Protein AF-A0A8T9CB24-F1 (afdb_monomer_lite)

Secondary structure (DSSP, 8-state):
--PPPP--PPPPP---PPPPPPPPPHHHHHHHHHHTTS-HHHHTT--S-HHHHHHHS----EEETTEEEEPTTTT-STTHHHHSTTS-HHHHHHHHHHHHHHHHHHH-SS---EEEEE----SB---SS---S---B-TT---TTEEEEES-------TTPPP-HHHHHT---EEEEETTEEEEE-TTTS---STTHHHHHHHHHHHHTTSSSSS-------

Sequence (222 aa):
MADPLSTHKLPSQKATRSPKPKPVNPILEGIAAWHSKLPSEILDTIEATLEELLSSAPKRWVVYPPMVLLPSGGFSGNWSPILSASFPTTHQNALWTSILSSISKKEGKGTLTHLAINSGIPLHKEDEGGSGSGADQNILRTPSGLITLYGDFGPSLDPGQVPCEMDFERAFWVSTKQNGIVQVWAPRYTMFSRGNVKEKARLLGFHAGRGEEVMEETGAVD

pLDDT: mean 81.05, std 18.76, range [36.75, 98.38]

Structure (mmCIF, N/CA/C/O backbone):
data_AF-A0A8T9CB24-F1
#
_entry.id   AF-A0A8T9CB24-F1
#
loop_
_atom_site.group_PDB
_atom_site.id
_atom_site.type_symbol
_atom_site.label_atom_id
_atom_site.label_alt_id
_atom_site.label_comp_id
_atom_site.label_asym_id
_atom_site.label_entity_id
_atom_site.label_seq_id
_atom_site.pdbx_PDB_ins_code
_atom_site.Cartn_x
_atom_site.Cartn_y
_atom_site.Cartn_z
_atom_site.occupancy
_atom_site.B_iso_or_equiv
_atom_site.auth_seq_id
_atom_site.auth_comp_id
_atom_site.auth_asym_id
_atom_site.auth_atom_id
_atom_site.pdbx_PDB_model_num
ATOM 1 N N . MET A 1 1 ? -74.447 -19.205 -40.343 1.00 45.28 1 MET A N 1
ATOM 2 C CA . MET A 1 1 ? -72.977 -19.234 -40.486 1.00 45.28 1 MET A CA 1
ATOM 3 C C . MET A 1 1 ? -72.447 -18.088 -39.648 1.00 45.28 1 MET A C 1
ATOM 5 O O . MET A 1 1 ? -72.688 -16.951 -40.019 1.00 45.28 1 MET A O 1
ATOM 9 N N . ALA A 1 2 ? -71.906 -18.380 -38.466 1.00 40.00 2 ALA A N 1
ATOM 10 C CA . ALA A 1 2 ? -71.495 -17.381 -37.481 1.00 40.00 2 ALA A CA 1
ATOM 11 C C . ALA A 1 2 ? -70.035 -17.632 -37.075 1.00 40.00 2 ALA A C 1
ATOM 13 O O . ALA A 1 2 ? -69.656 -18.783 -36.853 1.00 40.00 2 ALA A O 1
ATOM 14 N N . ASP A 1 3 ? -69.260 -16.548 -37.044 1.00 37.94 3 ASP A N 1
ATOM 15 C CA . ASP A 1 3 ? -67.828 -16.457 -36.744 1.00 37.94 3 ASP A CA 1
ATOM 16 C C . ASP A 1 3 ? -67.433 -17.014 -35.364 1.00 37.94 3 ASP A C 1
ATOM 18 O O . ASP A 1 3 ? -68.204 -16.894 -34.407 1.00 37.94 3 ASP A O 1
ATOM 22 N N . PRO A 1 4 ? -66.208 -17.551 -35.201 1.00 51.12 4 PRO A N 1
ATOM 23 C CA . PRO A 1 4 ? -65.673 -17.877 -33.889 1.00 51.12 4 PRO A CA 1
ATOM 24 C C . PRO A 1 4 ? -65.076 -16.638 -33.197 1.00 51.12 4 PRO A C 1
ATOM 26 O O . PRO A 1 4 ? -64.334 -15.847 -33.778 1.00 51.12 4 PRO A O 1
ATOM 29 N N . LEU A 1 5 ? -65.406 -16.505 -31.911 1.00 41.28 5 LEU A N 1
ATOM 30 C CA . LEU A 1 5 ? -64.983 -15.448 -30.994 1.00 41.28 5 LEU A CA 1
ATOM 31 C C . LEU A 1 5 ? -63.452 -15.336 -30.871 1.00 41.28 5 LEU A C 1
ATOM 33 O O . LEU A 1 5 ? -62.755 -16.288 -30.523 1.00 41.28 5 LEU A O 1
ATOM 37 N N . SER A 1 6 ? -62.968 -14.115 -31.092 1.00 43.00 6 SER A N 1
ATOM 38 C CA . SER A 1 6 ? -61.592 -13.657 -30.901 1.00 43.00 6 SER A CA 1
ATOM 39 C C . SER A 1 6 ? -61.201 -13.652 -29.416 1.00 43.00 6 SER A C 1
ATOM 41 O O . SER A 1 6 ? -61.766 -12.911 -28.609 1.00 43.00 6 SER A O 1
ATOM 43 N N . THR A 1 7 ? -60.210 -14.458 -29.031 1.00 46.00 7 THR A N 1
ATOM 44 C CA . THR A 1 7 ? -59.596 -14.402 -27.696 1.00 46.00 7 THR A CA 1
ATOM 45 C C . THR A 1 7 ? -58.547 -13.290 -27.642 1.00 46.00 7 THR A C 1
ATOM 47 O O . THR A 1 7 ? -57.405 -13.474 -28.068 1.00 46.00 7 THR A O 1
ATOM 50 N N . HIS A 1 8 ? -58.910 -12.135 -27.083 1.00 41.62 8 HIS A N 1
ATOM 51 C CA . HIS A 1 8 ? -57.956 -11.074 -26.760 1.00 41.62 8 HIS A CA 1
ATOM 52 C C . HIS A 1 8 ? -57.082 -11.470 -25.555 1.00 41.62 8 HIS A C 1
ATOM 54 O O . HIS A 1 8 ? -57.550 -11.532 -24.420 1.00 41.62 8 HIS A O 1
ATOM 60 N N . LYS A 1 9 ? -55.784 -11.703 -25.792 1.00 48.22 9 LYS A N 1
ATOM 61 C CA . LYS A 1 9 ? -54.759 -11.741 -24.736 1.00 48.22 9 LYS A CA 1
ATOM 62 C C . LYS A 1 9 ? -54.518 -10.323 -24.211 1.00 48.22 9 LYS A C 1
ATOM 64 O O . LYS A 1 9 ? -54.066 -9.457 -24.958 1.00 48.22 9 LYS A O 1
ATOM 69 N N . LEU A 1 10 ? -54.767 -10.106 -22.921 1.00 40.25 10 LEU A N 1
ATOM 70 C CA . LEU A 1 10 ? -54.322 -8.912 -22.200 1.00 40.25 10 LEU A CA 1
ATOM 71 C C . LEU A 1 10 ? -52.780 -8.856 -22.164 1.00 40.25 10 LEU A C 1
ATOM 73 O O . LEU A 1 10 ? -52.138 -9.884 -21.921 1.00 40.25 10 LEU A O 1
ATOM 77 N N . PRO A 1 11 ? -52.160 -7.686 -22.393 1.00 40.03 11 PRO A N 1
ATOM 78 C CA . PRO A 1 11 ? -50.711 -7.553 -22.350 1.00 40.03 11 PRO A CA 1
ATOM 79 C C . PRO A 1 11 ? -50.191 -7.656 -20.909 1.00 40.03 11 PRO A C 1
ATOM 81 O O . PRO A 1 11 ? -50.638 -6.951 -20.006 1.00 40.03 11 PRO A O 1
ATOM 84 N N . SER A 1 12 ? -49.210 -8.540 -20.713 1.00 46.25 12 SER A N 1
ATOM 85 C CA . SER A 1 12 ? -48.479 -8.726 -19.457 1.00 46.25 12 SER A CA 1
ATOM 86 C C . SER A 1 12 ? -47.791 -7.425 -19.037 1.00 46.25 12 SER A C 1
ATOM 88 O O . SER A 1 12 ? -46.901 -6.931 -19.735 1.00 46.25 12 SER A O 1
ATOM 90 N N . GLN A 1 13 ? -48.166 -6.890 -17.875 1.00 50.16 13 GLN A N 1
ATOM 91 C CA . GLN A 1 13 ? -47.503 -5.741 -17.263 1.00 50.16 13 GLN A CA 1
ATOM 92 C C . GLN A 1 13 ? -46.043 -6.100 -16.943 1.00 50.16 13 GLN A C 1
ATOM 94 O O . GLN A 1 13 ? -45.761 -7.028 -16.185 1.00 50.16 13 GLN A O 1
ATOM 99 N N . LYS A 1 14 ? -45.094 -5.380 -17.552 1.00 48.88 14 LYS A N 1
ATOM 100 C CA . LYS A 1 14 ? -43.667 -5.487 -17.223 1.00 48.88 14 LYS A CA 1
ATOM 101 C C . LYS A 1 14 ? -43.444 -4.890 -15.833 1.00 48.88 14 LYS A C 1
ATOM 103 O O . LYS A 1 14 ? -43.609 -3.688 -15.654 1.00 48.88 14 LYS A O 1
ATOM 108 N N . ALA A 1 15 ? -43.038 -5.722 -14.877 1.00 52.91 15 ALA A N 1
ATOM 109 C CA . ALA A 1 15 ? -42.599 -5.272 -13.562 1.00 52.91 15 ALA A CA 1
ATOM 110 C C . ALA A 1 15 ? -41.397 -4.320 -13.704 1.00 52.91 15 ALA A C 1
ATOM 112 O O . ALA A 1 15 ? -40.329 -4.701 -14.195 1.00 52.91 15 ALA A O 1
ATOM 113 N N . THR A 1 16 ? -41.570 -3.069 -13.287 1.00 51.62 16 THR A N 1
ATOM 114 C CA . THR A 1 16 ? -40.504 -2.072 -13.203 1.00 51.62 16 THR A CA 1
ATOM 115 C C . THR A 1 16 ? -39.582 -2.432 -12.038 1.00 51.62 16 THR A C 1
ATOM 117 O O . THR A 1 16 ? -39.939 -2.307 -10.870 1.00 51.62 16 THR A O 1
ATOM 120 N N . ARG A 1 17 ? -38.377 -2.932 -12.348 1.00 55.88 17 ARG A N 1
ATOM 121 C CA . ARG A 1 17 ? -37.343 -3.202 -11.336 1.00 55.88 17 ARG A CA 1
ATOM 122 C C . ARG A 1 17 ? -36.929 -1.882 -10.689 1.00 55.88 17 ARG A C 1
ATOM 124 O O . ARG A 1 17 ? -36.558 -0.944 -11.393 1.00 55.88 17 ARG A O 1
ATOM 131 N N . SER A 1 18 ? -36.973 -1.832 -9.361 1.00 55.03 18 SER A N 1
ATOM 132 C CA . SER A 1 18 ? -36.488 -0.695 -8.584 1.00 55.03 18 SER A CA 1
ATOM 133 C C . SER A 1 18 ? -35.003 -0.412 -8.882 1.00 55.03 18 SER A C 1
ATOM 135 O O . SER A 1 18 ? -34.244 -1.342 -9.190 1.00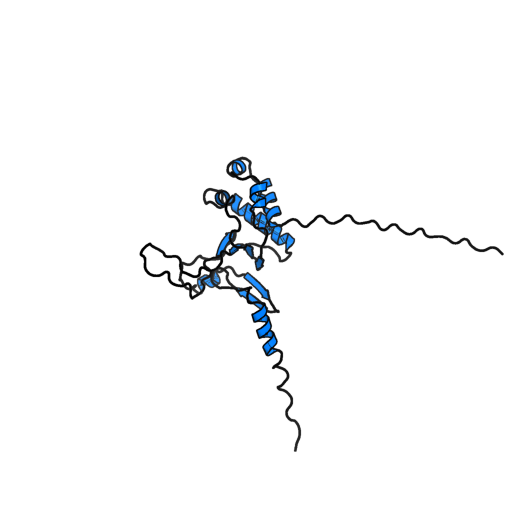 55.03 18 SER A O 1
ATOM 137 N N . PRO A 1 19 ? -34.566 0.862 -8.827 1.00 55.94 19 PRO A N 1
ATOM 138 C CA . PRO A 1 19 ? -33.186 1.226 -9.122 1.00 55.94 19 PRO A CA 1
ATOM 139 C C . PRO A 1 19 ? -32.238 0.535 -8.142 1.00 55.94 19 PRO A C 1
ATOM 141 O O . PRO A 1 19 ? -32.468 0.547 -6.933 1.00 55.94 19 PRO A O 1
ATOM 144 N N . LYS A 1 20 ? -31.153 -0.053 -8.655 1.00 59.94 20 LYS A N 1
ATOM 145 C CA . LYS A 1 20 ? -30.107 -0.614 -7.794 1.00 59.94 20 LYS A CA 1
ATOM 146 C C . LYS A 1 20 ? -29.527 0.504 -6.911 1.00 59.94 20 LYS A C 1
ATOM 148 O O . LYS A 1 20 ? -29.271 1.593 -7.435 1.00 59.94 20 LYS A O 1
ATOM 153 N N . PRO A 1 21 ? -29.299 0.257 -5.609 1.00 66.12 21 PRO A N 1
ATOM 154 C CA . PRO A 1 21 ? -28.675 1.238 -4.730 1.00 66.12 21 PRO A CA 1
ATOM 155 C C . PRO A 1 21 ? -27.298 1.636 -5.271 1.00 66.12 21 PRO A C 1
ATOM 157 O O . PRO A 1 21 ? -26.597 0.831 -5.893 1.00 66.12 21 PRO A O 1
ATOM 160 N N . LYS A 1 22 ? -26.927 2.904 -5.064 1.00 69.00 22 LYS A N 1
ATOM 161 C CA . LYS A 1 22 ? -25.644 3.435 -5.535 1.00 69.00 22 LYS A CA 1
ATOM 162 C C . LYS A 1 22 ? -24.499 2.630 -4.901 1.00 69.00 22 LYS A C 1
ATOM 164 O O . LYS A 1 22 ? -24.549 2.377 -3.698 1.00 69.00 22 LYS A O 1
ATOM 169 N N . PRO A 1 23 ? -23.471 2.243 -5.675 1.00 75.81 23 PRO A N 1
ATOM 170 C CA . PRO A 1 23 ? -22.352 1.485 -5.137 1.00 75.81 23 PRO A CA 1
ATOM 171 C C . PRO A 1 23 ? -21.603 2.323 -4.095 1.00 75.81 23 PRO A C 1
ATOM 173 O O . PRO A 1 23 ? -21.112 3.412 -4.399 1.00 75.81 23 PRO A O 1
ATOM 176 N N . VAL A 1 24 ? -21.524 1.803 -2.870 1.00 89.06 24 VAL A N 1
ATOM 177 C CA . VAL A 1 24 ? -20.795 2.421 -1.758 1.00 89.06 24 VAL A CA 1
ATOM 178 C C . VAL A 1 24 ? -19.287 2.345 -2.032 1.00 89.06 24 VAL A C 1
ATOM 180 O O . VAL A 1 24 ? -18.792 1.496 -2.784 1.00 89.06 24 VAL A O 1
ATOM 183 N N . ASN A 1 25 ? -18.532 3.299 -1.492 1.00 96.12 25 ASN A N 1
ATOM 184 C CA . ASN A 1 25 ? -17.079 3.261 -1.578 1.00 96.12 25 ASN A CA 1
ATOM 185 C C . ASN A 1 25 ? -16.541 2.136 -0.664 1.00 96.12 25 ASN A C 1
ATOM 187 O O . ASN A 1 25 ? -16.823 2.172 0.530 1.00 96.12 25 ASN A O 1
ATOM 191 N N . PRO A 1 26 ? -15.754 1.175 -1.181 1.00 97.06 26 PRO A N 1
ATOM 192 C CA . PRO A 1 26 ? -15.303 0.011 -0.420 1.00 97.06 26 PRO A CA 1
ATOM 193 C C . PRO A 1 26 ? -14.336 0.370 0.713 1.00 97.06 26 PRO A C 1
ATOM 195 O O . PRO A 1 26 ? -14.278 -0.351 1.700 1.00 97.06 26 PRO A O 1
ATOM 198 N N . ILE A 1 27 ? -13.583 1.474 0.606 1.00 97.69 27 ILE A N 1
ATOM 199 C CA . ILE A 1 27 ? -12.735 1.935 1.714 1.00 97.69 27 ILE A CA 1
ATOM 200 C C . ILE A 1 27 ? -13.628 2.356 2.880 1.00 97.69 27 ILE A C 1
ATOM 202 O O . ILE A 1 27 ? -13.416 1.918 4.004 1.00 97.69 27 ILE A O 1
ATOM 206 N N . LEU A 1 28 ? -14.667 3.147 2.595 1.00 97.31 28 LEU A N 1
ATOM 207 C CA . LEU A 1 28 ? -15.623 3.606 3.605 1.00 97.31 28 LEU A CA 1
ATOM 208 C C . LEU A 1 28 ? -16.400 2.437 4.222 1.00 97.31 28 LEU A C 1
ATOM 210 O O . LEU A 1 28 ? -16.579 2.391 5.433 1.00 97.31 28 LEU A O 1
ATOM 214 N N . GLU A 1 29 ? -16.809 1.469 3.400 1.00 97.44 29 GLU A N 1
ATOM 215 C CA . GLU A 1 29 ? -17.438 0.227 3.862 1.00 97.44 29 GLU A CA 1
ATOM 216 C C . GLU A 1 29 ? -16.512 -0.559 4.802 1.00 97.44 29 GLU A C 1
ATOM 218 O O . GLU A 1 29 ? -16.931 -0.959 5.887 1.00 97.44 29 GLU A O 1
ATOM 223 N N . GLY A 1 30 ? -15.239 -0.719 4.428 1.00 97.81 30 GLY A N 1
ATOM 224 C CA . GLY A 1 30 ? -14.241 -1.395 5.252 1.00 97.81 30 GLY A CA 1
ATOM 225 C C . GLY A 1 30 ? -13.996 -0.692 6.588 1.00 97.81 30 GLY A C 1
ATOM 226 O O . GLY A 1 30 ? -13.911 -1.362 7.618 1.00 97.81 30 GLY A O 1
ATOM 227 N N . ILE A 1 31 ? -13.942 0.642 6.590 1.00 97.81 31 ILE A N 1
ATOM 228 C CA . ILE A 1 31 ? -13.797 1.452 7.808 1.00 97.81 31 ILE A CA 1
ATOM 229 C C . ILE A 1 31 ? -15.018 1.290 8.715 1.00 97.81 31 ILE A C 1
ATOM 231 O O . ILE A 1 31 ? -14.859 0.996 9.895 1.00 97.81 31 ILE A O 1
ATOM 235 N N . ALA A 1 32 ? -16.234 1.420 8.178 1.00 97.56 32 ALA A N 1
ATOM 236 C CA . ALA A 1 32 ? -17.459 1.265 8.961 1.00 97.56 32 ALA A CA 1
ATOM 237 C C . ALA A 1 32 ? -17.576 -0.148 9.561 1.00 97.56 32 ALA A C 1
ATOM 239 O O . ALA A 1 32 ? -17.893 -0.312 10.740 1.00 97.56 32 ALA A O 1
ATOM 240 N N . ALA A 1 33 ? -17.245 -1.176 8.773 1.00 97.62 33 ALA A N 1
ATOM 241 C CA . ALA A 1 33 ? -17.234 -2.559 9.236 1.00 97.62 33 ALA A CA 1
ATOM 242 C C . ALA A 1 33 ? -16.182 -2.807 10.329 1.00 97.62 33 ALA A C 1
ATOM 244 O O . ALA A 1 33 ? -16.442 -3.572 11.256 1.00 97.62 33 ALA A O 1
ATOM 245 N N . TRP A 1 34 ? -15.012 -2.170 10.241 1.00 97.88 34 TRP A N 1
ATOM 246 C CA . TRP A 1 34 ? -13.990 -2.219 11.287 1.00 97.88 34 TRP A CA 1
ATOM 247 C C . TRP A 1 34 ? -14.467 -1.530 12.567 1.00 97.88 34 TRP A C 1
ATOM 249 O O . TRP A 1 34 ? -14.459 -2.154 13.625 1.00 97.88 34 TRP A O 1
ATOM 259 N N . HIS A 1 35 ? -14.959 -0.297 12.454 1.00 96.94 35 HIS A N 1
ATOM 260 C CA . HIS A 1 35 ? -15.411 0.505 13.588 1.00 96.94 35 HIS A CA 1
ATOM 261 C C . HIS A 1 35 ? -16.529 -0.194 14.374 1.00 96.94 35 HIS A C 1
ATOM 263 O O . HIS A 1 35 ? -16.504 -0.220 15.597 1.00 96.94 35 HIS A O 1
ATOM 269 N N . SER A 1 36 ? -17.475 -0.842 13.681 1.00 96.69 36 SER A N 1
ATOM 270 C CA . SER A 1 36 ? -18.571 -1.596 14.318 1.00 96.69 36 SER A CA 1
ATOM 271 C C . SER A 1 36 ? -18.126 -2.797 15.167 1.00 96.69 36 SER A C 1
ATOM 273 O O . SER A 1 36 ? -18.927 -3.336 15.926 1.00 96.69 36 SER A O 1
ATOM 275 N N . LYS A 1 37 ? -16.874 -3.246 15.015 1.00 95.88 37 LYS A N 1
ATOM 276 C CA . LYS A 1 37 ? -16.301 -4.399 15.726 1.00 95.88 37 LYS A CA 1
ATOM 277 C C . LYS A 1 37 ? -15.325 -3.994 16.826 1.00 95.88 37 LYS A C 1
ATOM 279 O O . LYS A 1 37 ? -14.755 -4.877 17.467 1.00 95.88 37 LYS A O 1
ATOM 284 N N . LEU A 1 38 ? -15.069 -2.698 16.997 1.00 94.69 38 LEU A N 1
ATOM 285 C CA . LEU A 1 38 ? -14.177 -2.229 18.045 1.00 94.69 38 LEU A CA 1
ATOM 286 C C . LEU A 1 38 ? -14.858 -2.357 19.415 1.00 94.69 38 LEU A C 1
ATOM 288 O O . LEU A 1 38 ? -16.034 -2.013 19.536 1.00 94.69 38 LEU A O 1
ATOM 292 N N . PRO A 1 39 ? -14.135 -2.836 20.441 1.00 94.56 39 PRO A N 1
ATOM 293 C CA . PRO A 1 39 ? -14.585 -2.735 21.824 1.00 94.56 39 PRO A CA 1
ATOM 294 C C . PRO A 1 39 ? -14.762 -1.270 22.237 1.00 94.56 39 PRO A C 1
ATOM 296 O O . PRO A 1 39 ? -14.038 -0.399 21.744 1.00 94.56 39 PRO A O 1
ATOM 299 N N . SER A 1 40 ? -15.685 -1.004 23.163 1.00 92.50 40 SER A N 1
ATOM 300 C CA . SER A 1 40 ? -15.956 0.352 23.659 1.00 92.50 40 SER A CA 1
ATOM 301 C C . SER A 1 40 ? -14.705 1.017 24.229 1.00 92.50 40 SER A C 1
ATOM 303 O O . SER A 1 40 ? -14.461 2.185 23.963 1.00 92.50 40 SER A O 1
ATOM 305 N N . GLU A 1 41 ? -13.849 0.251 24.907 1.00 92.31 41 GLU A N 1
ATOM 306 C CA . GLU A 1 41 ? -12.607 0.748 25.504 1.00 92.31 41 GLU A CA 1
ATOM 307 C C . GLU A 1 41 ? -11.641 1.299 24.451 1.00 92.31 41 GLU A C 1
ATOM 309 O O . GLU A 1 41 ? -10.888 2.226 24.725 1.00 92.31 41 GLU A O 1
ATOM 314 N N . ILE A 1 42 ? -11.651 0.731 23.242 1.00 92.56 42 ILE A N 1
ATOM 315 C CA . ILE A 1 42 ? -10.833 1.210 22.125 1.00 92.56 42 ILE A CA 1
ATOM 316 C C . ILE A 1 42 ? -11.496 2.410 21.458 1.00 92.56 42 ILE A C 1
ATOM 318 O O . ILE A 1 42 ? -10.800 3.353 21.092 1.00 92.56 42 ILE A O 1
ATOM 322 N N . LEU A 1 43 ? -12.822 2.393 21.313 1.00 90.94 43 LEU A N 1
ATOM 323 C CA . LEU A 1 43 ? -13.570 3.526 20.766 1.00 90.94 43 LEU A CA 1
ATOM 324 C C . LEU A 1 43 ? -13.354 4.793 21.597 1.00 90.94 43 LEU A C 1
ATOM 326 O O . LEU A 1 43 ? -13.121 5.846 21.016 1.00 90.94 43 LEU A O 1
ATOM 330 N N . ASP A 1 44 ? -13.313 4.674 22.923 1.00 89.12 44 ASP A N 1
ATOM 331 C CA . ASP A 1 44 ? -13.077 5.802 23.831 1.00 89.12 44 ASP A CA 1
ATOM 332 C C . ASP A 1 44 ? -11.677 6.427 23.670 1.00 89.12 44 ASP A C 1
ATOM 334 O O . ASP A 1 44 ? -11.470 7.586 24.025 1.00 89.12 44 ASP A O 1
ATOM 338 N N . THR A 1 45 ? -10.707 5.691 23.109 1.00 89.38 45 THR A N 1
ATOM 339 C CA . THR A 1 45 ? -9.371 6.234 22.787 1.00 89.38 45 THR A CA 1
ATOM 340 C C . THR A 1 45 ? -9.322 6.989 21.460 1.00 89.38 45 THR A C 1
ATOM 342 O O . THR A 1 45 ? -8.340 7.675 21.175 1.00 89.38 45 THR A O 1
ATOM 345 N N . ILE A 1 46 ? -10.352 6.848 20.624 1.00 89.31 46 ILE A N 1
ATOM 346 C CA . ILE A 1 46 ? -10.437 7.508 19.326 1.00 89.31 46 ILE A CA 1
ATOM 347 C C . ILE A 1 46 ? -11.204 8.817 19.519 1.00 89.31 46 ILE A C 1
ATOM 349 O O . ILE A 1 46 ? -12.418 8.830 19.678 1.00 89.31 46 ILE A O 1
ATOM 353 N N . GLU A 1 47 ? -10.492 9.939 19.455 1.00 87.50 47 GLU A N 1
ATOM 354 C CA . GLU A 1 47 ? -11.079 11.277 19.642 1.00 87.50 47 GLU A CA 1
ATOM 355 C C . GLU A 1 47 ? -12.030 11.703 18.506 1.00 87.50 47 GLU A C 1
ATOM 357 O O . GLU A 1 47 ? -12.788 12.658 18.657 1.00 87.50 47 GLU A O 1
ATOM 362 N N . ALA A 1 48 ? -11.986 11.013 17.362 1.00 91.12 48 ALA A N 1
ATOM 363 C CA . ALA A 1 48 ? -12.788 11.315 16.181 1.00 91.12 48 ALA A CA 1
ATOM 364 C C . ALA A 1 48 ? -14.012 10.397 16.059 1.00 91.12 48 ALA A C 1
ATOM 366 O O . ALA A 1 48 ? -13.927 9.179 16.216 1.00 91.12 48 ALA A O 1
ATOM 367 N N . THR A 1 49 ? -15.142 10.976 15.665 1.00 94.31 49 THR A N 1
ATOM 368 C CA . THR A 1 49 ? -16.366 10.236 15.333 1.00 94.31 49 THR A CA 1
ATOM 369 C C . THR A 1 49 ? -16.204 9.396 14.061 1.00 94.31 49 THR A C 1
ATOM 371 O O . THR A 1 49 ? -15.362 9.672 13.197 1.00 94.31 49 THR A O 1
ATOM 374 N N . LEU A 1 50 ? -17.066 8.386 13.885 1.00 95.38 50 LEU A N 1
ATOM 375 C CA . LEU A 1 50 ? -17.103 7.595 12.653 1.00 95.38 50 LEU A CA 1
ATOM 376 C C . LEU A 1 50 ? -17.332 8.490 11.424 1.00 95.38 50 LEU A C 1
ATOM 378 O O . LEU A 1 50 ? -16.681 8.309 10.396 1.00 95.38 50 LEU A O 1
ATOM 382 N N . GLU A 1 51 ? -18.218 9.479 11.515 1.00 95.81 51 GLU A N 1
ATOM 383 C CA . GLU A 1 51 ? -18.506 10.432 10.443 1.00 95.81 51 GLU A CA 1
ATOM 384 C C . GLU A 1 51 ? -17.262 11.246 10.050 1.00 95.81 51 GLU A C 1
ATOM 386 O O . GLU A 1 51 ? -16.975 11.423 8.860 1.00 95.81 51 GLU A O 1
ATOM 391 N N . GLU A 1 52 ? -16.479 11.697 11.030 1.00 95.31 52 GLU A N 1
ATOM 392 C CA . GLU A 1 52 ? -15.229 12.429 10.811 1.00 95.31 52 GLU A CA 1
ATOM 393 C C . GLU A 1 52 ? -14.152 11.548 10.167 1.00 95.31 52 GLU A C 1
ATOM 395 O O . GLU A 1 52 ? -13.487 11.973 9.213 1.00 95.31 52 GLU A O 1
ATOM 400 N N . LEU A 1 53 ? -14.017 10.296 10.612 1.00 95.31 53 LEU A N 1
ATOM 401 C CA . LEU A 1 53 ? -13.118 9.321 9.992 1.00 95.31 53 LEU A CA 1
ATOM 402 C C . LEU A 1 53 ? -13.525 9.042 8.538 1.00 95.31 53 LEU A C 1
ATOM 404 O O . LEU A 1 53 ? -12.703 9.138 7.625 1.00 95.31 53 LEU A O 1
ATOM 408 N N . LEU A 1 54 ? -14.804 8.765 8.280 1.00 95.62 54 LEU A N 1
ATOM 409 C CA . LEU A 1 54 ? -15.305 8.478 6.933 1.00 95.62 54 LEU A CA 1
ATOM 410 C C . LEU A 1 54 ? -15.191 9.683 5.989 1.00 95.62 54 LEU A C 1
ATOM 412 O O . LEU A 1 54 ? -14.931 9.514 4.794 1.00 95.62 54 LEU A O 1
ATOM 416 N N . SER A 1 55 ? -15.387 10.902 6.496 1.00 94.25 55 SER A N 1
ATOM 417 C CA . SER A 1 55 ? -15.289 12.117 5.681 1.00 94.25 55 SER A CA 1
ATOM 418 C C . SER A 1 55 ? -13.851 12.403 5.227 1.00 94.25 55 SER A C 1
ATOM 420 O O . SER A 1 55 ? -13.660 12.803 4.071 1.00 94.25 55 SER A O 1
ATOM 422 N N . SER A 1 56 ? -12.871 12.123 6.095 1.00 93.75 56 SER A N 1
ATOM 423 C CA . SER A 1 56 ? -11.430 12.328 5.881 1.00 93.75 56 SER A CA 1
ATOM 424 C C . SER A 1 56 ? -10.718 11.147 5.202 1.00 93.75 56 SER A C 1
ATOM 426 O O . SER A 1 56 ? -9.595 11.295 4.720 1.00 93.75 56 SER A O 1
ATOM 428 N N . ALA A 1 57 ? -11.360 9.979 5.114 1.00 94.81 57 ALA A N 1
ATOM 429 C CA . ALA A 1 57 ? -10.789 8.786 4.496 1.00 94.81 57 ALA A CA 1
ATOM 430 C C . ALA A 1 57 ? -10.495 8.954 2.987 1.00 94.81 57 ALA A C 1
ATOM 432 O O . ALA A 1 57 ? -11.247 9.616 2.256 1.00 94.81 57 ALA A O 1
ATOM 433 N N . PRO A 1 58 ? -9.450 8.283 2.460 1.00 94.44 58 PRO A N 1
ATOM 434 C CA . PRO A 1 58 ? -9.179 8.268 1.031 1.00 94.44 58 PRO A CA 1
ATOM 435 C C . PRO A 1 58 ? -10.325 7.595 0.267 1.00 94.44 58 PRO A C 1
ATOM 437 O O . PRO A 1 58 ? -10.768 6.497 0.587 1.00 94.44 58 PRO A O 1
ATOM 440 N N . LYS A 1 59 ? -10.794 8.251 -0.799 1.00 93.69 59 LYS A N 1
ATOM 441 C CA . LYS A 1 59 ? -11.909 7.758 -1.636 1.00 93.69 59 LYS A CA 1
ATOM 442 C C . LYS A 1 59 ? -11.451 7.157 -2.961 1.00 93.69 59 LYS A C 1
ATOM 444 O O . LYS A 1 59 ? -12.273 6.625 -3.705 1.00 93.69 59 LYS A O 1
ATOM 449 N N . ARG A 1 60 ? -10.160 7.267 -3.272 1.00 94.00 60 ARG A N 1
ATOM 450 C CA . ARG A 1 60 ? -9.538 6.783 -4.507 1.00 94.00 60 ARG A CA 1
ATOM 451 C C . ARG A 1 60 ? -8.426 5.805 -4.163 1.00 94.00 60 ARG A C 1
ATOM 453 O O . ARG A 1 60 ? -7.731 5.997 -3.172 1.00 94.00 60 ARG A O 1
ATOM 460 N N . TRP A 1 61 ? -8.243 4.811 -5.018 1.00 95.75 61 TRP A N 1
ATOM 461 C CA . TRP A 1 61 ? -7.163 3.837 -4.931 1.00 95.75 61 TRP A CA 1
ATOM 462 C C . TRP A 1 61 ? -6.789 3.355 -6.332 1.00 95.75 61 TRP A C 1
ATOM 464 O O . TRP A 1 61 ? -7.522 3.558 -7.305 1.00 95.75 61 TRP A O 1
ATOM 474 N N . VAL A 1 62 ? -5.637 2.704 -6.425 1.00 94.81 62 VAL A N 1
ATOM 475 C CA . VAL A 1 62 ? -5.209 1.932 -7.588 1.00 94.81 62 VAL A CA 1
ATOM 476 C C . VAL A 1 62 ? -4.871 0.526 -7.114 1.00 94.81 62 VAL A C 1
ATOM 478 O O . VAL A 1 62 ? -4.282 0.359 -6.052 1.00 94.81 62 VAL A O 1
ATOM 481 N N . VAL A 1 63 ? -5.241 -0.482 -7.899 1.00 95.88 63 VAL A N 1
ATOM 482 C CA . VAL A 1 63 ? -4.882 -1.875 -7.619 1.00 95.88 63 VAL A CA 1
ATOM 483 C C . VAL A 1 63 ? -3.770 -2.321 -8.556 1.00 95.88 63 VAL A C 1
ATOM 485 O O . VAL A 1 63 ? -3.924 -2.267 -9.779 1.00 95.88 63 VAL A O 1
ATOM 488 N N . TYR A 1 64 ? -2.684 -2.798 -7.960 1.00 95.38 64 TYR A N 1
ATOM 489 C CA . TYR A 1 64 ? -1.597 -3.520 -8.608 1.00 95.38 64 TYR A CA 1
ATOM 490 C C . TYR A 1 64 ? -1.482 -4.868 -7.902 1.00 95.38 64 TYR A C 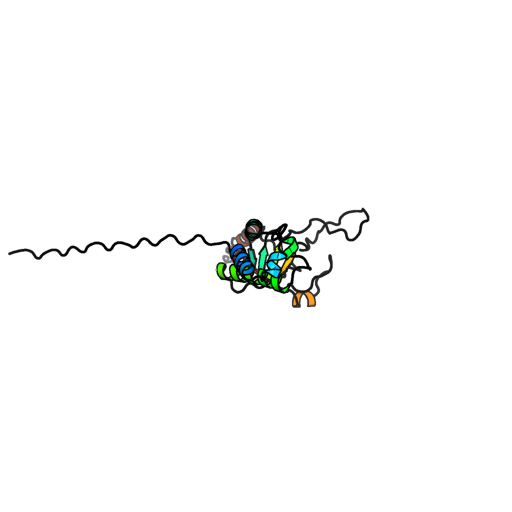1
ATOM 492 O O . TYR A 1 64 ? -0.801 -4.937 -6.884 1.00 95.38 64 TYR A O 1
ATOM 500 N N . PRO A 1 65 ? -2.213 -5.909 -8.341 1.00 95.38 65 PRO A N 1
ATOM 501 C CA . PRO A 1 65 ? -2.365 -7.120 -7.547 1.00 95.38 65 PRO A CA 1
ATOM 502 C C . PRO A 1 65 ? -1.015 -7.709 -7.094 1.00 95.38 65 PRO A C 1
ATOM 504 O O . PRO A 1 65 ? -0.088 -7.758 -7.912 1.00 95.38 65 PRO A O 1
ATOM 507 N N . PRO A 1 66 ? -0.908 -8.141 -5.819 1.00 96.56 66 PRO A N 1
ATOM 508 C CA . PRO A 1 66 ? -1.962 -8.178 -4.787 1.00 96.56 66 PRO A CA 1
ATOM 509 C C . PRO A 1 66 ? -2.027 -6.915 -3.888 1.00 96.56 66 PRO A C 1
ATOM 511 O O . PRO A 1 66 ? -2.511 -6.969 -2.758 1.00 96.56 66 PRO A O 1
ATOM 514 N N . MET A 1 67 ? -1.545 -5.766 -4.364 1.00 97.75 67 MET A N 1
ATOM 515 C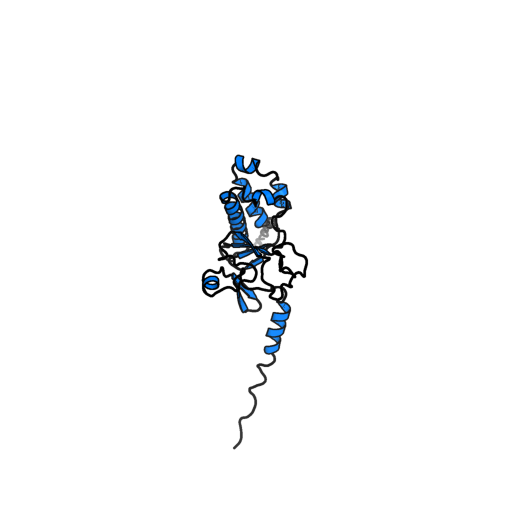 CA . MET A 1 67 ? -1.433 -4.511 -3.614 1.00 97.75 67 MET A CA 1
ATOM 516 C C . MET A 1 67 ? -2.512 -3.480 -3.963 1.00 97.75 67 MET A C 1
ATOM 518 O O . MET A 1 67 ? -2.879 -3.283 -5.126 1.00 97.75 67 MET A O 1
ATOM 522 N N . VAL A 1 68 ? -2.941 -2.736 -2.945 1.00 97.62 68 VAL A N 1
ATOM 523 C CA . VAL A 1 68 ? -3.678 -1.476 -3.058 1.00 97.62 68 VAL A CA 1
ATOM 524 C C . VAL A 1 68 ? -2.736 -0.306 -2.798 1.00 97.62 68 VAL A C 1
ATOM 526 O O . VAL A 1 68 ? -2.044 -0.261 -1.783 1.00 97.62 68 VAL A O 1
ATOM 529 N N . LEU A 1 69 ? -2.755 0.669 -3.704 1.00 95.69 69 LEU A N 1
ATOM 530 C CA . LEU A 1 69 ? -2.013 1.916 -3.587 1.00 95.69 69 LEU A CA 1
ATOM 531 C C . LEU A 1 69 ? -2.973 3.097 -3.433 1.00 95.69 69 LEU A C 1
ATOM 533 O O . LEU A 1 69 ? -3.821 3.352 -4.296 1.00 95.69 69 LEU A O 1
ATOM 537 N N . LEU A 1 70 ? -2.815 3.830 -2.340 1.00 95.62 70 LEU A N 1
ATOM 538 C CA . LEU A 1 70 ? -3.570 5.031 -2.016 1.00 95.62 70 LEU A CA 1
ATOM 539 C C . LEU A 1 70 ? -2.822 6.289 -2.487 1.00 95.62 70 LEU A C 1
ATOM 541 O O . LEU A 1 70 ? -1.591 6.285 -2.571 1.00 95.62 70 LEU A O 1
ATOM 545 N N . PRO A 1 71 ? -3.544 7.373 -2.822 1.00 90.69 71 PRO A N 1
ATOM 546 C CA . PRO A 1 71 ? -2.923 8.654 -3.140 1.00 90.69 71 PRO A CA 1
ATOM 547 C C . PRO A 1 71 ? -2.241 9.268 -1.909 1.00 90.69 71 PRO A C 1
ATOM 549 O O . PRO A 1 71 ? -2.568 8.914 -0.775 1.00 90.69 71 PRO A O 1
ATOM 552 N N . SER A 1 72 ? -1.341 10.225 -2.144 1.00 86.75 72 SER A N 1
ATOM 553 C CA . SER A 1 72 ? -0.663 10.988 -1.090 1.00 86.75 72 SER A CA 1
ATOM 554 C C . SER A 1 72 ? -1.672 11.623 -0.133 1.00 86.75 72 SER A C 1
ATOM 556 O O . SER A 1 72 ? -2.735 12.078 -0.565 1.00 86.75 72 SER A O 1
ATOM 558 N N . GLY A 1 73 ? -1.340 11.646 1.158 1.00 82.38 73 GLY A N 1
ATOM 559 C CA . GLY A 1 73 ? -2.226 12.170 2.201 1.00 82.38 73 GLY A CA 1
ATOM 560 C C . GLY A 1 73 ? -3.410 11.258 2.548 1.00 82.38 73 GLY A C 1
ATOM 561 O O . GLY A 1 73 ? -4.335 11.690 3.229 1.00 82.38 73 GLY A O 1
ATOM 562 N N . GLY A 1 74 ? -3.424 10.002 2.087 1.00 85.56 74 GLY A N 1
ATOM 563 C CA . GLY A 1 74 ? -4.366 9.012 2.607 1.00 85.56 74 GLY A CA 1
ATOM 564 C C . GLY A 1 74 ? -4.173 8.829 4.115 1.00 85.56 74 GLY A C 1
ATOM 565 O O . GLY A 1 74 ? -3.041 8.702 4.565 1.00 85.56 74 GLY A O 1
ATOM 566 N N . PHE A 1 75 ? -5.267 8.810 4.880 1.00 90.38 75 PHE A N 1
ATOM 567 C CA . PHE A 1 75 ? -5.240 8.595 6.333 1.00 90.38 75 PHE A CA 1
ATOM 568 C C . PHE A 1 75 ? -4.374 9.607 7.115 1.00 90.38 75 PHE A C 1
ATOM 570 O O . PHE A 1 75 ? -3.650 9.238 8.031 1.00 90.38 75 PHE A O 1
ATOM 577 N N . SER A 1 76 ? -4.450 10.898 6.778 1.00 86.94 76 SER A N 1
ATOM 578 C CA . SER A 1 76 ? -3.842 11.986 7.564 1.00 86.94 76 SER A CA 1
ATOM 579 C C . SER A 1 76 ? -4.835 12.632 8.544 1.00 86.94 76 SER A C 1
ATOM 581 O O . SER A 1 76 ? -6.048 12.498 8.380 1.00 86.94 76 SER A O 1
ATOM 583 N N . GLY A 1 77 ? -4.349 13.414 9.514 1.00 87.69 77 GLY A N 1
ATOM 584 C CA . GLY A 1 77 ? -5.198 14.217 10.407 1.00 87.69 77 GLY A CA 1
ATOM 585 C C . GLY A 1 77 ? -5.854 13.368 11.493 1.00 87.69 77 GLY A C 1
ATOM 586 O O . GLY A 1 77 ? -5.151 12.827 12.339 1.00 87.69 77 GLY A O 1
ATOM 587 N N . ASN A 1 78 ? -7.180 13.198 11.436 1.00 91.31 78 ASN A N 1
ATOM 588 C CA . ASN A 1 78 ? -7.972 12.427 12.417 1.00 91.31 78 ASN A CA 1
ATOM 589 C C . ASN A 1 78 ? -7.539 10.956 12.546 1.00 91.31 78 ASN A C 1
ATOM 591 O O . ASN A 1 78 ? -7.913 10.262 13.483 1.00 91.31 78 ASN A O 1
ATOM 595 N N . TRP A 1 79 ? -6.746 10.478 11.594 1.00 92.69 79 TRP A N 1
ATOM 596 C CA . TRP A 1 79 ? -6.193 9.133 11.573 1.00 92.69 79 TRP A CA 1
ATOM 597 C C . TRP A 1 79 ? -4.876 9.002 12.341 1.00 92.69 79 TRP A C 1
ATOM 599 O O . TRP A 1 79 ? -4.519 7.889 12.712 1.00 92.69 79 TRP A O 1
ATOM 609 N N . SER A 1 80 ? -4.165 10.101 12.622 1.00 90.25 80 SER A N 1
ATOM 610 C CA . SER A 1 80 ? -2.856 10.072 13.291 1.00 90.25 80 SER A CA 1
ATOM 611 C C . SER A 1 80 ? -2.854 9.289 14.614 1.00 90.25 80 SER A C 1
ATOM 613 O O . SER A 1 80 ? -1.922 8.508 14.806 1.00 90.25 80 SER A O 1
ATOM 615 N N . PRO A 1 81 ? -3.872 9.397 15.497 1.00 90.75 81 PRO A N 1
ATOM 616 C CA . PRO A 1 81 ? -3.920 8.585 16.715 1.00 90.75 81 PRO A CA 1
ATOM 617 C C . PRO A 1 81 ? -4.015 7.083 16.418 1.00 90.75 81 PRO A C 1
ATOM 619 O O . PRO A 1 81 ? -3.272 6.299 17.003 1.00 90.75 81 PRO A O 1
ATOM 622 N N . ILE A 1 82 ? -4.853 6.691 15.449 1.00 92.50 82 ILE A N 1
ATOM 623 C CA . ILE A 1 82 ? -5.063 5.293 15.027 1.00 92.50 82 ILE A CA 1
ATOM 624 C C . ILE A 1 82 ? -3.798 4.712 14.378 1.00 92.50 82 ILE A C 1
ATOM 626 O O . ILE A 1 82 ? -3.523 3.524 14.515 1.00 92.50 82 ILE A O 1
ATOM 630 N N . LEU A 1 83 ? -3.030 5.547 13.673 1.00 90.38 83 LEU A N 1
ATOM 631 C CA . LEU A 1 83 ? -1.775 5.168 13.016 1.00 90.38 83 LEU A CA 1
ATOM 632 C C . LEU A 1 83 ? -0.554 5.212 13.941 1.00 90.38 83 LEU A C 1
ATOM 634 O O . LEU A 1 83 ? 0.539 4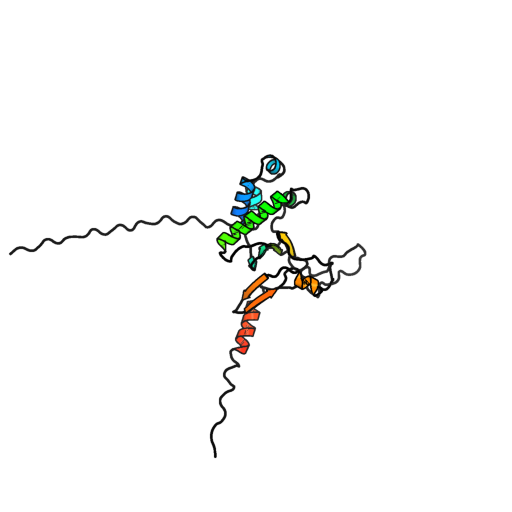.820 13.534 1.00 90.38 83 LEU A O 1
ATOM 638 N N . SER A 1 84 ? -0.707 5.722 15.162 1.00 90.19 84 SER A N 1
ATOM 639 C CA . SER A 1 84 ? 0.402 5.850 16.101 1.00 90.19 84 SER A CA 1
ATOM 640 C C . SER A 1 84 ? 0.839 4.491 16.654 1.00 90.19 84 SER A C 1
ATOM 642 O O . SER A 1 84 ? 0.053 3.547 16.737 1.00 90.19 84 SER A O 1
ATOM 644 N N . ALA A 1 85 ? 2.092 4.404 17.110 1.00 85.44 85 ALA A N 1
ATOM 645 C CA . ALA A 1 85 ? 2.614 3.206 17.771 1.00 85.44 85 ALA A CA 1
ATOM 646 C C . ALA A 1 85 ? 1.875 2.865 19.082 1.00 85.44 85 ALA A C 1
ATOM 648 O O . ALA A 1 85 ? 1.929 1.726 19.539 1.00 85.44 85 ALA A O 1
ATOM 649 N N . SER A 1 86 ? 1.182 3.840 19.680 1.00 89.19 86 SER A N 1
ATOM 650 C CA . SER A 1 86 ? 0.409 3.657 20.910 1.00 89.19 86 SER A CA 1
ATOM 651 C C . SER A 1 86 ? -0.929 2.953 20.674 1.00 89.19 86 SER A C 1
ATOM 653 O O . SER A 1 86 ? -1.483 2.375 21.607 1.00 89.19 86 SER A O 1
ATOM 655 N N . PHE A 1 87 ? -1.467 2.991 19.450 1.00 92.25 87 PHE A N 1
ATOM 656 C CA . PHE A 1 87 ? -2.732 2.333 19.141 1.00 92.25 87 PHE A CA 1
ATOM 657 C C . PHE A 1 87 ? -2.506 0.835 18.883 1.00 92.25 87 PHE A C 1
ATOM 659 O O . PHE A 1 87 ? -1.596 0.487 18.127 1.00 92.25 87 PHE A O 1
ATOM 666 N N . PRO A 1 88 ? 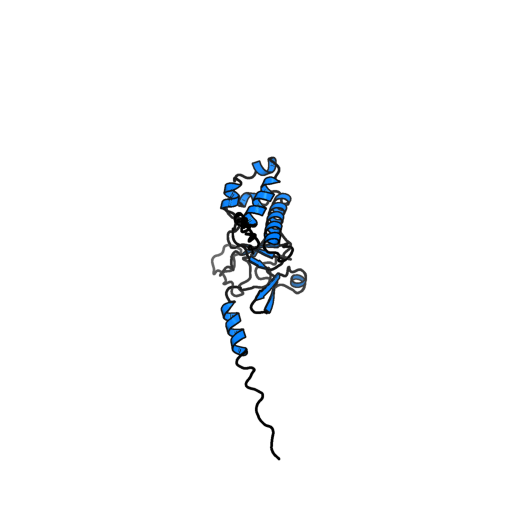-3.318 -0.086 19.438 1.00 94.69 88 PRO A N 1
ATOM 667 C CA . PRO A 1 88 ? -3.019 -1.513 19.356 1.00 94.69 88 PRO A CA 1
ATOM 668 C C . PRO A 1 88 ? -2.922 -2.037 17.917 1.00 94.69 88 PRO A C 1
ATOM 670 O O . PRO A 1 88 ? -3.889 -1.991 17.149 1.00 94.69 88 PRO A O 1
ATOM 673 N N . THR A 1 89 ? -1.772 -2.622 17.568 1.00 94.06 89 THR A N 1
ATOM 674 C CA . THR A 1 89 ? -1.471 -3.119 16.214 1.00 94.06 89 THR A CA 1
ATOM 675 C C . THR A 1 89 ? -2.509 -4.117 15.702 1.00 94.06 89 THR A C 1
ATOM 677 O O . THR A 1 89 ? -2.828 -4.125 14.517 1.00 94.06 89 THR A O 1
ATOM 680 N N . THR A 1 90 ? -3.104 -4.932 16.579 1.00 95.94 90 THR A N 1
ATOM 681 C CA . THR A 1 90 ? -4.180 -5.868 16.211 1.00 95.94 90 THR A CA 1
ATOM 682 C C . THR A 1 90 ? -5.388 -5.147 15.608 1.00 95.94 90 THR A C 1
ATOM 684 O O . THR A 1 90 ? -5.939 -5.600 14.604 1.00 95.94 90 THR A O 1
ATOM 687 N N . HIS A 1 91 ? -5.777 -3.998 16.168 1.00 96.19 91 HIS A N 1
ATOM 688 C CA . HIS A 1 91 ? -6.896 -3.206 15.660 1.00 96.19 91 HIS A CA 1
ATOM 689 C C . HIS A 1 91 ? -6.521 -2.430 14.393 1.00 96.19 91 HIS A C 1
ATOM 691 O O . HIS A 1 91 ? -7.363 -2.322 13.500 1.00 96.19 91 HIS A O 1
ATOM 697 N N . GLN A 1 92 ? -5.267 -1.983 14.255 1.00 95.56 92 GLN A N 1
ATOM 698 C CA . GLN A 1 92 ? -4.763 -1.415 12.993 1.00 95.56 92 GLN A CA 1
ATOM 699 C C . GLN A 1 92 ? -4.783 -2.458 11.867 1.00 95.56 92 GLN A C 1
ATOM 701 O O . GLN A 1 92 ? -5.321 -2.226 10.788 1.00 95.56 92 GLN A O 1
ATOM 706 N N . ASN A 1 93 ? -4.280 -3.662 12.136 1.00 96.94 93 ASN A N 1
ATOM 707 C CA . ASN A 1 93 ? -4.290 -4.765 11.179 1.00 96.94 93 ASN A CA 1
ATOM 708 C C . ASN A 1 93 ? -5.719 -5.153 10.781 1.00 96.94 93 ASN A C 1
ATOM 710 O O . ASN A 1 93 ? -5.984 -5.427 9.607 1.00 96.94 93 ASN A O 1
ATOM 714 N N . ALA A 1 94 ? -6.658 -5.140 11.732 1.00 97.75 94 ALA A N 1
ATOM 715 C CA . ALA A 1 94 ? -8.070 -5.382 11.452 1.00 97.75 94 ALA A CA 1
ATOM 716 C C . ALA A 1 94 ? -8.679 -4.306 10.535 1.00 97.75 94 ALA A C 1
ATOM 718 O O . ALA A 1 94 ? -9.449 -4.651 9.635 1.00 97.75 94 ALA A O 1
ATOM 719 N N . LEU A 1 95 ? -8.310 -3.031 10.712 1.00 97.88 95 LEU A N 1
ATOM 720 C CA . LEU A 1 95 ? -8.712 -1.934 9.824 1.00 97.88 95 LEU A CA 1
ATOM 721 C C . LEU A 1 95 ? -8.237 -2.196 8.391 1.00 97.88 95 LEU A C 1
ATOM 723 O O . LEU A 1 95 ? -9.045 -2.209 7.456 1.00 97.88 95 LEU A O 1
ATOM 727 N N . TRP A 1 96 ? -6.943 -2.470 8.217 1.00 98.06 96 TRP A N 1
ATOM 728 C CA . TRP A 1 96 ? -6.353 -2.709 6.899 1.00 98.06 96 TRP A CA 1
ATOM 729 C C . TRP A 1 96 ? -6.929 -3.936 6.214 1.00 98.06 96 TRP A C 1
ATOM 731 O O . TRP A 1 96 ? -7.310 -3.867 5.046 1.00 98.06 96 TRP A O 1
ATOM 741 N N . THR A 1 97 ? -7.094 -5.028 6.956 1.00 98.12 97 THR A N 1
ATOM 742 C CA . THR A 1 97 ? -7.715 -6.252 6.443 1.00 98.12 97 THR A CA 1
ATOM 743 C C . THR A 1 97 ? -9.162 -6.001 6.008 1.00 98.12 97 THR A C 1
ATOM 745 O O . THR A 1 97 ? -9.587 -6.483 4.956 1.00 98.12 97 THR A O 1
ATOM 748 N N . SER A 1 98 ? -9.923 -5.211 6.773 1.00 98.25 98 SER A N 1
ATOM 749 C CA . SER A 1 98 ? -11.308 -4.856 6.440 1.00 98.25 98 SER A CA 1
ATOM 750 C C . SER A 1 98 ? -11.399 -4.035 5.146 1.00 98.25 98 SER A C 1
ATOM 752 O O . SER A 1 98 ? -12.217 -4.329 4.265 1.00 98.25 98 SER A O 1
ATOM 754 N N . ILE A 1 99 ? -10.512 -3.050 4.981 1.00 98.25 99 ILE A N 1
ATOM 755 C CA . ILE A 1 99 ? -10.413 -2.240 3.760 1.00 98.25 99 ILE A CA 1
ATOM 756 C C . ILE A 1 99 ? -10.009 -3.106 2.562 1.00 98.25 99 ILE A C 1
ATOM 758 O O . ILE A 1 99 ? -10.680 -3.076 1.528 1.00 98.25 99 ILE A O 1
ATOM 762 N N . LEU A 1 100 ? -8.954 -3.916 2.694 1.00 98.38 100 LEU A N 1
ATOM 763 C CA . LEU A 1 100 ? -8.475 -4.796 1.626 1.00 98.38 100 LEU A CA 1
ATOM 764 C C . LEU A 1 100 ? -9.543 -5.805 1.202 1.00 98.38 100 LEU A C 1
ATOM 766 O O . LEU A 1 100 ? -9.748 -6.001 0.005 1.00 98.38 100 LEU A O 1
ATOM 770 N N . SER A 1 101 ? -10.271 -6.394 2.153 1.00 97.75 101 SER A N 1
ATOM 771 C CA . SER A 1 101 ? -11.385 -7.308 1.875 1.00 97.75 101 SER A CA 1
ATOM 772 C C . SER A 1 101 ? -12.490 -6.620 1.071 1.00 97.75 101 SER A C 1
ATOM 774 O O . SER A 1 101 ? -12.948 -7.148 0.056 1.00 97.75 101 SER A O 1
ATOM 776 N N . SER A 1 102 ? -12.873 -5.407 1.470 1.00 97.50 102 SER A N 1
ATOM 777 C CA . SER A 1 102 ? -13.923 -4.633 0.798 1.00 97.50 102 SER A CA 1
ATOM 778 C C . SER A 1 102 ? -13.514 -4.226 -0.623 1.00 97.50 102 SER A C 1
ATOM 780 O O . SER A 1 102 ? -14.297 -4.364 -1.566 1.00 97.50 102 SER A O 1
ATOM 782 N N . ILE A 1 103 ? -12.260 -3.801 -0.822 1.00 97.44 103 ILE A N 1
ATOM 783 C CA . ILE A 1 103 ? -11.730 -3.491 -2.159 1.00 97.44 103 ILE A CA 1
ATOM 784 C C . ILE A 1 103 ? -11.630 -4.761 -3.011 1.00 97.44 103 ILE A C 1
ATOM 786 O O . ILE A 1 103 ? -12.042 -4.739 -4.169 1.00 97.44 103 ILE A O 1
ATOM 790 N N . SER A 1 104 ? -11.145 -5.874 -2.449 1.00 96.50 104 SER A N 1
ATOM 791 C CA . SER A 1 104 ? -11.016 -7.158 -3.159 1.00 96.50 104 SER A CA 1
ATOM 792 C C . SER A 1 104 ? -12.364 -7.619 -3.715 1.00 96.50 104 SER A C 1
ATOM 794 O O . SER A 1 104 ? -12.465 -7.957 -4.895 1.00 96.50 104 SER A O 1
ATOM 796 N N . LYS A 1 105 ? -13.422 -7.551 -2.891 1.00 95.38 105 LYS A N 1
ATOM 797 C CA . LYS A 1 105 ? -14.800 -7.877 -3.294 1.00 95.38 105 LYS A CA 1
ATOM 798 C C . LYS A 1 105 ? -15.289 -7.003 -4.446 1.00 95.38 105 LYS A C 1
ATOM 800 O O . LYS A 1 105 ? -15.936 -7.508 -5.358 1.00 95.38 105 LYS A O 1
ATOM 805 N N . LYS A 1 106 ? -14.986 -5.701 -4.414 1.00 95.25 106 LYS A N 1
ATOM 806 C CA . LYS A 1 106 ? -15.411 -4.760 -5.457 1.00 95.25 106 LYS A CA 1
ATOM 807 C C . LYS A 1 106 ? -14.648 -4.939 -6.769 1.00 95.25 106 LYS A C 1
ATOM 809 O O . LYS A 1 106 ? -15.245 -4.840 -7.835 1.00 95.25 106 LYS A O 1
ATOM 814 N N . GLU A 1 107 ? -13.336 -5.128 -6.699 1.00 93.62 107 GLU A N 1
ATOM 815 C CA . GLU A 1 107 ? -12.468 -5.177 -7.880 1.00 93.62 107 GLU A CA 1
ATOM 816 C C . GLU A 1 107 ? -12.532 -6.527 -8.594 1.00 93.62 107 GLU A C 1
ATOM 818 O O . GLU A 1 107 ? -12.319 -6.577 -9.804 1.00 93.62 107 GLU A O 1
ATOM 823 N N . GLY A 1 108 ? -12.796 -7.619 -7.867 1.00 91.00 108 GLY A N 1
ATOM 824 C CA . GLY A 1 108 ? -12.875 -8.965 -8.443 1.00 91.00 108 GLY A CA 1
ATOM 825 C C . GLY A 1 108 ? -11.546 -9.476 -9.015 1.00 91.00 108 GLY A C 1
ATOM 826 O O . GLY A 1 108 ? -11.540 -10.401 -9.819 1.00 91.00 108 GLY A O 1
ATOM 827 N N . LYS A 1 109 ? -10.414 -8.878 -8.618 1.00 84.38 109 LYS A N 1
ATOM 828 C CA . LYS A 1 109 ? -9.057 -9.194 -9.113 1.00 84.38 109 LYS A CA 1
ATOM 829 C C . LYS A 1 109 ? -8.287 -10.152 -8.194 1.00 84.38 109 LYS A C 1
ATOM 831 O O . LYS A 1 109 ? -7.060 -10.158 -8.202 1.00 84.38 109 LYS A O 1
ATOM 836 N N . GLY A 1 110 ? -9.008 -10.939 -7.399 1.00 91.44 110 GLY A N 1
ATOM 837 C CA . GLY A 1 110 ? -8.437 -11.812 -6.376 1.00 91.44 110 GLY A CA 1
ATOM 838 C C . GLY A 1 110 ? -8.218 -11.115 -5.032 1.00 91.44 110 GLY A C 1
ATOM 839 O O . GLY A 1 110 ? -8.674 -9.992 -4.807 1.00 91.44 110 GLY A O 1
ATOM 840 N N . THR A 1 111 ? -7.551 -11.827 -4.127 1.00 95.81 111 THR A N 1
ATOM 841 C CA . THR A 1 111 ? -7.286 -11.374 -2.759 1.00 95.81 111 THR A CA 1
ATOM 842 C C . THR A 1 111 ? -6.185 -10.323 -2.740 1.00 95.81 111 THR A C 1
ATOM 844 O O . THR A 1 111 ? -5.081 -10.557 -3.232 1.00 95.81 111 THR A O 1
ATOM 847 N N . LEU A 1 112 ? -6.479 -9.172 -2.140 1.00 98.00 112 LEU A N 1
ATOM 848 C CA . LEU A 1 112 ? -5.511 -8.106 -1.907 1.00 98.00 112 LEU A CA 1
ATOM 849 C C . LEU A 1 112 ? -4.922 -8.256 -0.505 1.00 98.00 112 LEU A C 1
ATOM 851 O O . LEU A 1 112 ? -5.656 -8.442 0.463 1.00 98.00 112 LEU A O 1
ATOM 855 N N . THR A 1 113 ? -3.599 -8.185 -0.411 1.00 97.69 113 THR A N 1
ATOM 856 C CA . THR A 1 113 ? -2.842 -8.504 0.810 1.00 97.69 113 THR A CA 1
ATOM 857 C C . THR A 1 113 ? -1.969 -7.353 1.294 1.00 97.69 113 THR A C 1
ATOM 859 O O . THR A 1 113 ? -1.578 -7.350 2.454 1.00 97.69 113 THR A O 1
ATOM 862 N N . HIS A 1 114 ? -1.695 -6.366 0.436 1.00 98.31 114 HIS A N 1
ATOM 863 C CA . HIS A 1 114 ? -0.784 -5.263 0.741 1.00 98.31 114 HIS A CA 1
ATOM 864 C C . HIS A 1 114 ? -1.468 -3.913 0.555 1.00 98.31 114 HIS A C 1
ATOM 866 O O . HIS A 1 114 ? -2.210 -3.712 -0.410 1.00 98.31 114 HIS A O 1
ATOM 872 N N . LEU A 1 115 ? -1.191 -2.975 1.457 1.00 97.88 115 LEU A N 1
ATOM 873 C CA . LEU A 1 115 ? -1.709 -1.612 1.417 1.00 97.88 115 LEU A CA 1
ATOM 874 C C . LEU A 1 115 ? -0.565 -0.617 1.609 1.00 97.88 115 LEU A C 1
ATOM 876 O O . LEU A 1 115 ? 0.197 -0.714 2.570 1.00 97.88 115 LEU A O 1
ATOM 880 N N . ALA A 1 116 ? -0.471 0.361 0.713 1.00 96.19 116 ALA A N 1
ATOM 881 C CA . ALA A 1 116 ? 0.507 1.437 0.811 1.00 96.19 116 ALA A CA 1
ATOM 882 C C . ALA A 1 116 ? -0.064 2.781 0.345 1.00 96.19 116 ALA A C 1
ATOM 884 O O . ALA A 1 116 ? -1.041 2.834 -0.406 1.00 96.19 116 ALA A O 1
ATOM 885 N N . ILE A 1 117 ? 0.579 3.870 0.759 1.00 93.62 117 ILE A N 1
ATOM 886 C CA . ILE A 1 117 ? 0.358 5.229 0.263 1.00 93.62 117 ILE A CA 1
ATOM 887 C C . ILE A 1 117 ? 1.525 5.618 -0.642 1.00 93.62 117 ILE A C 1
ATOM 889 O O . ILE A 1 117 ? 2.686 5.356 -0.338 1.00 93.62 117 ILE A O 1
ATOM 893 N N . ASN A 1 118 ? 1.208 6.273 -1.756 1.00 88.69 118 ASN A N 1
ATOM 894 C CA . ASN A 1 118 ? 2.193 6.908 -2.618 1.00 88.69 118 ASN A CA 1
ATOM 895 C C . ASN A 1 118 ? 2.322 8.394 -2.267 1.00 88.69 118 ASN A C 1
ATOM 897 O O . ASN A 1 118 ? 1.456 9.175 -2.654 1.00 88.69 118 ASN A O 1
ATOM 901 N N . SER A 1 119 ? 3.396 8.799 -1.598 1.00 79.62 119 SER A N 1
ATOM 902 C CA . SER A 1 119 ? 3.696 10.198 -1.248 1.00 79.62 119 SER A CA 1
ATOM 903 C C . SER A 1 119 ? 4.490 10.955 -2.321 1.00 79.62 119 SER A C 1
ATOM 905 O O . SER A 1 119 ? 4.880 12.098 -2.106 1.00 79.62 119 SER A O 1
ATOM 907 N N . GLY A 1 120 ? 4.677 10.364 -3.507 1.00 69.12 120 GLY A N 1
ATOM 908 C CA . GLY A 1 120 ? 5.481 10.957 -4.575 1.00 69.12 120 GLY A CA 1
ATOM 909 C C . GLY A 1 120 ? 6.980 10.833 -4.301 1.00 69.12 120 GLY A C 1
ATOM 910 O O . GLY A 1 120 ? 7.404 10.526 -3.197 1.00 69.12 120 GLY A O 1
ATOM 911 N N . ILE A 1 121 ? 7.797 11.019 -5.334 1.00 66.94 121 ILE A N 1
ATOM 912 C CA . ILE A 1 121 ? 9.251 10.870 -5.218 1.00 66.94 121 ILE A CA 1
ATOM 913 C C . ILE A 1 121 ? 9.853 12.247 -4.919 1.00 66.94 121 ILE A C 1
ATOM 915 O O . ILE A 1 121 ? 9.714 13.134 -5.775 1.00 66.94 121 ILE A O 1
ATOM 919 N N . PRO A 1 122 ? 10.517 12.440 -3.763 1.00 69.94 122 PRO A N 1
ATOM 920 C CA . PRO A 1 122 ? 11.180 13.696 -3.433 1.00 69.94 122 PRO A CA 1
ATOM 921 C C . PRO A 1 122 ? 12.207 14.078 -4.503 1.00 69.94 122 PRO A C 1
ATOM 923 O O . PRO A 1 122 ? 12.895 13.217 -5.056 1.00 69.94 122 PRO A O 1
ATOM 926 N N . LEU A 1 123 ? 12.300 15.373 -4.814 1.00 67.50 123 LEU A N 1
ATOM 927 C CA . LEU A 1 123 ? 13.294 15.903 -5.760 1.00 67.50 123 LEU A CA 1
ATOM 928 C C . LEU A 1 123 ? 14.706 15.938 -5.161 1.00 67.50 123 LEU A C 1
ATOM 930 O O . LEU A 1 123 ? 15.682 15.827 -5.899 1.00 67.50 123 LEU A O 1
ATOM 934 N N . HIS A 1 124 ? 14.801 16.050 -3.840 1.00 72.44 124 HIS A N 1
ATOM 935 C CA . HIS A 1 124 ? 16.042 16.113 -3.076 1.00 72.44 124 HIS A CA 1
ATOM 936 C C . HIS A 1 124 ? 16.096 14.938 -2.097 1.00 72.44 124 HIS A C 1
ATOM 938 O O . HIS A 1 124 ? 15.045 14.435 -1.692 1.00 72.44 124 HIS A O 1
ATOM 944 N N . LYS A 1 125 ? 17.301 14.473 -1.759 1.00 68.25 125 LYS A N 1
ATOM 945 C CA . LYS A 1 125 ? 17.504 13.532 -0.651 1.00 68.25 125 LYS A CA 1
ATOM 946 C C . LYS A 1 125 ? 17.150 14.237 0.667 1.00 68.25 125 LYS A C 1
ATOM 948 O O . LYS A 1 125 ? 17.280 15.455 0.761 1.00 68.25 125 LYS A O 1
ATOM 953 N N . GLU A 1 126 ? 16.660 13.492 1.651 1.00 62.03 126 GLU A N 1
ATOM 954 C CA . GLU A 1 126 ? 16.424 14.037 2.993 1.00 62.03 126 GLU A CA 1
ATOM 955 C C . GLU A 1 126 ? 17.786 14.230 3.686 1.00 62.03 126 GLU A C 1
ATOM 957 O O . GLU A 1 126 ? 18.602 13.310 3.692 1.00 62.03 126 GLU A O 1
ATOM 962 N N . ASP A 1 127 ? 18.059 15.440 4.190 1.00 53.78 127 ASP A N 1
ATOM 963 C CA . ASP A 1 127 ? 19.316 15.777 4.872 1.00 53.78 127 ASP A CA 1
ATOM 964 C C . ASP A 1 127 ? 19.380 15.055 6.229 1.00 53.78 127 ASP A C 1
ATOM 966 O O . ASP A 1 127 ? 18.765 15.482 7.211 1.00 53.78 127 ASP A O 1
ATOM 970 N N . GLU A 1 128 ? 20.148 13.969 6.317 1.00 50.62 128 GLU A N 1
ATOM 971 C CA . GLU A 1 128 ? 20.520 13.376 7.603 1.00 50.62 128 GLU A CA 1
ATOM 972 C C . GLU A 1 128 ? 21.592 14.238 8.288 1.00 50.62 128 GLU A C 1
ATOM 974 O O . GLU A 1 128 ? 22.793 14.033 8.134 1.00 50.62 128 GLU A O 1
ATOM 979 N N . GLY A 1 129 ? 21.141 15.215 9.076 1.00 46.19 129 GLY A N 1
ATOM 980 C CA . GLY A 1 129 ? 21.980 15.935 10.036 1.00 46.19 129 GLY A CA 1
ATOM 981 C C . GLY A 1 129 ? 22.354 17.349 9.600 1.00 46.19 129 GLY A C 1
ATOM 982 O O . GLY A 1 129 ? 23.102 17.569 8.653 1.00 46.19 129 GLY A O 1
ATOM 983 N N . GLY A 1 130 ? 21.845 18.328 10.352 1.00 46.00 130 GLY A N 1
ATOM 984 C CA . GLY A 1 130 ? 22.043 19.753 10.117 1.00 46.00 130 GLY A CA 1
ATOM 985 C C . GLY A 1 130 ? 23.509 20.171 10.012 1.00 46.00 130 GLY A C 1
ATOM 986 O O . GLY A 1 130 ? 24.168 20.445 11.010 1.00 46.00 130 GLY A O 1
ATOM 987 N N . SER A 1 131 ? 23.981 20.342 8.785 1.00 43.84 131 SER A N 1
ATOM 988 C CA . SER A 1 131 ? 24.993 21.335 8.451 1.00 43.84 131 SER A CA 1
ATOM 989 C C . SER A 1 131 ? 24.705 21.820 7.035 1.00 43.84 131 SER A C 1
ATOM 991 O O . SER A 1 131 ? 24.586 21.037 6.099 1.00 43.84 131 SER A O 1
ATOM 993 N N . GLY A 1 132 ? 24.452 23.121 6.902 1.00 48.94 132 GLY A N 1
ATOM 994 C CA . GLY A 1 132 ? 24.035 23.717 5.643 1.00 48.94 132 GLY A CA 1
ATOM 995 C C . GLY A 1 132 ? 25.134 23.625 4.592 1.00 48.94 132 GLY A C 1
ATOM 996 O O . GLY A 1 132 ? 26.049 24.441 4.599 1.00 48.94 132 GLY A O 1
ATOM 997 N N . SER A 1 133 ? 24.996 22.689 3.655 1.00 47.41 133 SER A N 1
ATOM 998 C CA . SER A 1 133 ? 25.573 22.786 2.312 1.00 47.41 133 SER A CA 1
ATOM 999 C C . SER A 1 133 ? 24.928 21.767 1.364 1.00 47.41 133 SER A C 1
ATOM 1001 O O . SER A 1 133 ? 25.364 20.626 1.297 1.00 47.41 133 SER A O 1
ATOM 1003 N N . GLY A 1 134 ? 23.924 22.219 0.602 1.00 46.97 134 GLY A N 1
ATOM 1004 C CA . GLY A 1 134 ? 23.467 21.609 -0.654 1.00 46.97 134 GLY A CA 1
ATOM 1005 C C . GLY A 1 134 ? 22.687 20.296 -0.540 1.00 46.97 134 GLY A C 1
ATOM 1006 O O . GLY A 1 134 ? 23.278 19.228 -0.595 1.00 46.97 134 GLY A O 1
ATOM 1007 N N . ALA A 1 135 ? 21.354 20.377 -0.515 1.00 55.66 135 ALA A N 1
ATOM 1008 C CA . ALA A 1 135 ? 20.485 19.208 -0.640 1.00 55.66 135 ALA A CA 1
ATOM 1009 C C . ALA A 1 135 ? 20.735 18.479 -1.978 1.00 55.66 135 ALA A C 1
ATOM 1011 O O . ALA A 1 135 ? 20.309 18.934 -3.050 1.00 55.66 135 ALA A O 1
ATOM 1012 N N . ASP A 1 136 ? 21.428 17.344 -1.906 1.00 66.94 136 ASP A N 1
ATOM 1013 C CA . ASP A 1 136 ? 21.719 16.454 -3.027 1.00 66.94 136 ASP A CA 1
ATOM 1014 C C . ASP A 1 136 ? 20.432 16.100 -3.789 1.00 66.94 136 ASP A C 1
ATOM 1016 O O . ASP A 1 136 ? 19.436 15.656 -3.211 1.00 66.94 136 ASP A O 1
ATOM 1020 N N . GLN A 1 137 ? 20.430 16.257 -5.114 1.00 71.44 137 GLN A N 1
ATOM 1021 C CA . GLN A 1 137 ? 19.274 15.879 -5.929 1.00 71.44 137 GLN A CA 1
ATOM 1022 C C . GLN A 1 137 ? 19.071 14.357 -5.907 1.00 71.44 137 GLN A C 1
ATOM 1024 O O . GLN A 1 137 ? 20.018 13.575 -6.026 1.00 71.44 137 GLN A O 1
ATOM 1029 N N . ASN A 1 138 ? 17.814 13.917 -5.831 1.00 68.69 138 ASN A N 1
ATOM 1030 C CA . ASN A 1 138 ? 17.432 12.516 -5.995 1.00 68.69 138 ASN A CA 1
ATOM 1031 C C . ASN A 1 138 ? 17.457 12.137 -7.490 1.00 68.69 138 ASN A C 1
ATOM 1033 O O . ASN A 1 138 ? 16.419 11.896 -8.113 1.00 68.69 138 ASN A O 1
ATOM 1037 N N . ILE A 1 139 ? 18.660 12.128 -8.078 1.00 68.94 139 ILE A N 1
ATOM 1038 C CA . ILE A 1 139 ? 18.904 11.862 -9.507 1.00 68.94 139 ILE A CA 1
ATOM 1039 C C . ILE A 1 139 ? 18.378 10.477 -9.898 1.00 68.94 139 ILE A C 1
ATOM 1041 O O . ILE A 1 139 ? 17.759 10.321 -10.949 1.00 68.94 139 ILE A O 1
ATOM 1045 N N . LEU A 1 140 ? 18.569 9.482 -9.027 1.00 66.75 140 LEU A N 1
ATOM 1046 C CA . LEU A 1 140 ? 18.115 8.107 -9.254 1.00 66.75 140 LEU A CA 1
ATOM 1047 C C . LEU A 1 140 ? 16.598 7.942 -9.098 1.00 66.75 140 LEU A C 1
ATOM 1049 O O . LEU A 1 140 ? 16.066 6.882 -9.424 1.00 66.75 140 LEU A O 1
ATOM 1053 N N . ARG A 1 141 ? 15.898 8.989 -8.633 1.00 72.12 141 ARG A N 1
ATOM 1054 C CA . ARG A 1 141 ? 14.453 8.985 -8.377 1.00 72.12 141 ARG A CA 1
ATOM 1055 C C . ARG A 1 141 ? 14.062 7.800 -7.489 1.00 72.12 141 ARG A C 1
ATOM 1057 O O . ARG A 1 141 ? 13.046 7.153 -7.722 1.00 72.12 141 ARG A O 1
ATOM 1064 N N . THR A 1 142 ? 14.878 7.518 -6.474 1.00 70.94 142 THR A N 1
ATOM 1065 C CA . THR A 1 142 ? 14.662 6.420 -5.529 1.00 70.94 142 THR A CA 1
ATOM 1066 C C . THR A 1 142 ? 13.244 6.509 -4.954 1.00 70.94 142 THR A C 1
ATOM 1068 O O . THR A 1 142 ? 12.845 7.605 -4.545 1.00 70.94 142 THR A O 1
ATOM 1071 N N . PRO A 1 143 ? 12.461 5.410 -4.928 1.00 65.69 143 PRO A N 1
ATOM 1072 C CA . PRO A 1 143 ? 11.049 5.420 -4.542 1.00 65.69 143 PRO A CA 1
ATOM 1073 C C . PRO A 1 143 ? 10.844 5.526 -3.016 1.00 65.69 143 PRO A C 1
ATOM 1075 O O . PRO A 1 143 ? 10.097 4.750 -2.428 1.00 65.69 143 PRO A O 1
ATOM 1078 N N . SER A 1 144 ? 11.467 6.511 -2.362 1.00 69.81 144 SER A N 1
ATOM 1079 C CA . SER A 1 144 ? 11.347 6.754 -0.913 1.00 69.81 144 SER A CA 1
ATOM 1080 C C . SER A 1 144 ? 9.945 7.195 -0.477 1.00 69.81 144 SER A C 1
ATOM 1082 O O . SER A 1 144 ? 9.599 7.110 0.694 1.00 69.81 144 SER A O 1
ATOM 1084 N N . GLY A 1 145 ? 9.096 7.614 -1.418 1.00 79.00 145 GLY A N 1
ATOM 1085 C CA . GLY A 1 145 ? 7.724 8.040 -1.142 1.00 79.00 145 GLY A CA 1
ATOM 1086 C C . GLY A 1 145 ? 6.715 6.925 -0.871 1.00 79.00 145 GLY A C 1
ATOM 1087 O O . GLY A 1 145 ? 5.525 7.220 -0.767 1.00 79.00 145 GLY A O 1
ATOM 1088 N N . LEU A 1 146 ? 7.122 5.653 -0.831 1.00 88.69 146 LEU A N 1
ATOM 1089 C CA . LEU A 1 146 ? 6.205 4.550 -0.550 1.00 88.69 146 LEU A CA 1
ATOM 1090 C C . LEU A 1 146 ? 6.049 4.353 0.964 1.00 88.69 146 LEU A C 1
ATOM 1092 O O . LEU A 1 146 ? 6.944 3.835 1.623 1.00 88.69 146 LEU A O 1
ATOM 1096 N N . ILE A 1 147 ? 4.877 4.690 1.501 1.00 91.69 147 ILE A N 1
ATOM 1097 C CA . ILE A 1 147 ? 4.547 4.450 2.911 1.00 91.69 147 ILE A CA 1
ATOM 1098 C C . ILE A 1 147 ? 3.759 3.145 3.007 1.00 91.69 147 ILE A C 1
ATOM 1100 O O . ILE A 1 147 ? 2.618 3.061 2.547 1.00 91.69 147 ILE A O 1
ATOM 1104 N N . THR A 1 148 ? 4.363 2.113 3.589 1.00 93.94 148 THR A N 1
ATOM 1105 C CA . THR A 1 148 ? 3.749 0.787 3.739 1.00 93.94 148 THR A CA 1
ATOM 1106 C C . THR A 1 148 ? 2.859 0.745 4.976 1.00 93.94 148 THR A C 1
ATOM 1108 O O . THR A 1 148 ? 3.361 0.887 6.086 1.00 93.94 148 THR A O 1
ATOM 1111 N N . LEU A 1 149 ? 1.550 0.546 4.790 1.00 94.88 149 LEU A N 1
ATOM 1112 C CA . LEU A 1 149 ? 0.574 0.492 5.887 1.00 94.88 149 LEU A CA 1
ATOM 1113 C C . LEU A 1 149 ? 0.322 -0.937 6.376 1.00 94.88 149 LEU A C 1
ATOM 1115 O O . LEU A 1 149 ? 0.118 -1.156 7.565 1.00 94.88 149 LEU A O 1
ATOM 1119 N N . TYR A 1 150 ? 0.292 -1.905 5.457 1.00 97.44 150 TYR A N 1
ATOM 1120 C CA . TYR A 1 150 ? -0.019 -3.296 5.781 1.00 97.44 150 TYR A CA 1
ATOM 1121 C C . TYR A 1 150 ? 0.553 -4.274 4.758 1.00 97.44 150 TYR A C 1
ATOM 1123 O O . TYR A 1 150 ? 0.532 -3.994 3.557 1.00 97.44 150 TYR A O 1
ATOM 1131 N N . GLY A 1 151 ? 0.969 -5.444 5.241 1.00 97.19 151 GLY A N 1
ATOM 1132 C CA . GLY A 1 151 ? 1.624 -6.490 4.459 1.00 97.19 151 GLY A CA 1
ATOM 1133 C C . GLY A 1 151 ? 3.150 -6.400 4.527 1.00 97.19 151 GLY A C 1
ATOM 1134 O O . GLY A 1 151 ? 3.709 -5.370 4.909 1.00 97.19 151 GLY A O 1
ATOM 1135 N N . ASP A 1 152 ? 3.815 -7.494 4.169 1.00 96.81 152 ASP A N 1
ATOM 1136 C CA . ASP A 1 152 ? 5.273 -7.575 4.140 1.00 96.81 152 ASP A CA 1
ATOM 1137 C C . ASP A 1 152 ? 5.794 -7.194 2.752 1.00 96.81 152 ASP A C 1
ATOM 1139 O O . ASP A 1 152 ? 5.672 -7.937 1.783 1.00 96.81 152 ASP A O 1
ATOM 1143 N N . PHE A 1 153 ? 6.382 -6.005 2.664 1.00 95.94 153 PHE A N 1
ATOM 1144 C CA . PHE A 1 153 ? 6.931 -5.479 1.419 1.00 95.94 153 PHE A CA 1
ATOM 1145 C C . PHE A 1 153 ? 8.372 -5.938 1.132 1.00 95.94 153 PHE A C 1
ATOM 1147 O O . PHE A 1 153 ? 8.966 -5.485 0.148 1.00 95.94 153 PHE A O 1
ATOM 1154 N N . GLY A 1 154 ? 8.940 -6.787 1.988 1.00 94.00 154 GLY A N 1
ATOM 1155 C CA . GLY A 1 154 ? 10.362 -7.096 2.009 1.00 94.00 154 GLY A CA 1
ATOM 1156 C C . GLY A 1 154 ? 11.172 -6.076 2.822 1.00 94.00 154 GLY A C 1
ATOM 1157 O O . GLY A 1 154 ? 10.617 -5.084 3.324 1.00 94.00 154 GLY A O 1
ATOM 1158 N N . PRO A 1 155 ? 12.491 -6.306 2.962 1.00 91.38 155 PRO A N 1
ATOM 1159 C CA . PRO A 1 155 ? 13.357 -5.508 3.825 1.00 91.38 155 PRO A CA 1
ATOM 1160 C C . PRO A 1 155 ? 13.390 -4.027 3.425 1.00 91.38 155 PRO A C 1
ATOM 1162 O O . PRO A 1 155 ? 13.448 -3.676 2.244 1.00 91.38 155 PRO A O 1
ATOM 1165 N N . SER A 1 156 ? 13.367 -3.140 4.420 1.00 89.12 156 SER A N 1
ATOM 1166 C CA . SER A 1 156 ? 13.698 -1.732 4.195 1.00 89.12 156 SER A CA 1
ATOM 1167 C C . SER A 1 156 ? 15.213 -1.600 4.099 1.00 89.12 156 SER A C 1
ATOM 1169 O O . SER A 1 156 ? 15.922 -2.180 4.917 1.00 89.12 156 SER A O 1
ATOM 1171 N N . LEU A 1 157 ? 15.685 -0.863 3.100 1.00 87.38 157 LEU A N 1
ATOM 1172 C CA . LEU A 1 157 ? 17.100 -0.552 2.922 1.00 87.38 157 LEU A CA 1
ATOM 1173 C C . LEU A 1 157 ? 17.353 0.892 3.339 1.00 87.38 157 LEU A C 1
ATOM 1175 O O . LEU A 1 157 ? 16.441 1.723 3.249 1.00 87.38 157 LEU A O 1
ATOM 1179 N N . ASP A 1 158 ? 18.581 1.179 3.754 1.00 84.62 158 ASP A N 1
ATOM 1180 C CA . ASP A 1 158 ? 18.979 2.538 4.102 1.00 84.62 158 ASP A CA 1
ATOM 1181 C C . ASP A 1 158 ? 18.962 3.447 2.858 1.00 84.62 158 ASP A C 1
ATOM 1183 O O . ASP A 1 158 ? 19.185 2.978 1.729 1.00 84.62 158 ASP A O 1
ATOM 1187 N N . PRO A 1 159 ? 18.698 4.757 3.019 1.00 75.94 159 PRO A N 1
ATOM 1188 C CA . PRO A 1 159 ? 18.710 5.696 1.906 1.00 75.94 159 PRO A CA 1
ATOM 1189 C C . PRO A 1 159 ? 20.021 5.630 1.107 1.00 75.94 159 PRO A C 1
ATOM 1191 O O . PRO A 1 159 ? 21.108 5.868 1.620 1.00 75.94 159 PRO A O 1
ATOM 1194 N N . GLY A 1 160 ? 19.922 5.322 -0.189 1.00 75.44 160 GLY A N 1
ATOM 1195 C CA . GLY A 1 160 ? 21.078 5.243 -1.091 1.00 75.44 160 GLY A CA 1
ATOM 1196 C C . GLY A 1 160 ? 21.758 3.873 -1.166 1.00 75.44 160 GLY A C 1
ATOM 1197 O O . GLY A 1 160 ? 22.605 3.683 -2.039 1.00 75.44 160 GLY A O 1
ATOM 1198 N N . GLN A 1 161 ? 21.358 2.903 -0.339 1.00 85.25 161 GLN A N 1
ATOM 1199 C CA . GLN A 1 161 ? 21.799 1.521 -0.495 1.00 85.25 161 GLN A CA 1
ATOM 1200 C C . GLN A 1 161 ? 21.203 0.911 -1.772 1.00 85.25 161 GLN A C 1
ATOM 1202 O O . GLN A 1 161 ? 20.002 0.998 -2.036 1.00 85.25 161 GLN A O 1
ATOM 1207 N N . VAL A 1 162 ? 22.055 0.267 -2.572 1.00 87.56 162 VAL A N 1
ATOM 1208 C CA . VAL A 1 162 ? 21.629 -0.479 -3.761 1.00 87.56 162 VAL A CA 1
ATOM 1209 C C . VAL A 1 162 ? 21.183 -1.883 -3.324 1.00 87.56 162 VAL A C 1
ATOM 1211 O O . VAL A 1 162 ? 21.964 -2.561 -2.653 1.00 87.56 162 VAL A O 1
ATOM 1214 N N . PRO A 1 163 ? 19.966 -2.335 -3.688 1.00 91.38 163 PRO A N 1
ATOM 1215 C CA . PRO A 1 163 ? 19.491 -3.677 -3.355 1.00 91.38 163 PRO A CA 1
ATOM 1216 C C . PRO A 1 163 ? 20.419 -4.767 -3.901 1.00 91.38 163 PRO A C 1
ATOM 1218 O O . PRO A 1 163 ? 20.816 -4.719 -5.069 1.00 91.38 163 PRO A O 1
ATOM 1221 N N . CYS A 1 164 ? 20.733 -5.761 -3.073 1.00 92.50 164 CYS A N 1
ATOM 1222 C CA . CYS A 1 164 ? 21.450 -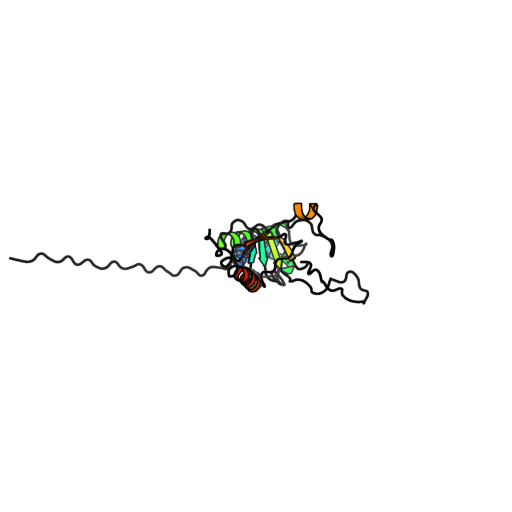6.962 -3.495 1.00 92.50 164 CYS A CA 1
ATOM 1223 C C . CYS A 1 164 ? 20.482 -8.062 -3.969 1.00 92.50 164 CYS A C 1
ATOM 1225 O O . CYS A 1 164 ? 19.261 -7.925 -3.888 1.00 92.50 164 CYS A O 1
ATOM 1227 N N . GLU A 1 165 ? 21.017 -9.181 -4.461 1.00 95.00 165 GLU A N 1
ATOM 1228 C CA . GLU A 1 165 ? 20.215 -10.318 -4.941 1.00 95.00 165 GLU A CA 1
ATOM 1229 C C . GLU A 1 165 ? 19.254 -10.852 -3.866 1.00 95.00 165 GLU A C 1
ATOM 1231 O O . GLU A 1 165 ? 18.056 -10.985 -4.113 1.00 95.00 165 GLU A O 1
ATOM 1236 N N . MET A 1 166 ? 19.741 -11.021 -2.635 1.00 95.62 166 MET A N 1
ATOM 1237 C CA . MET A 1 166 ? 18.940 -11.477 -1.493 1.00 95.62 166 MET A CA 1
ATOM 1238 C C . MET A 1 166 ? 17.808 -10.498 -1.120 1.00 95.62 166 MET A C 1
ATOM 1240 O O . MET A 1 166 ? 16.816 -10.892 -0.499 1.00 95.62 166 MET A O 1
ATOM 1244 N N . ASP A 1 167 ? 17.933 -9.214 -1.464 1.00 94.62 167 ASP A N 1
ATOM 1245 C CA . ASP A 1 167 ? 16.854 -8.242 -1.269 1.00 94.62 167 ASP A CA 1
ATOM 1246 C C . ASP A 1 167 ? 15.756 -8.444 -2.313 1.00 94.62 167 ASP A C 1
ATOM 1248 O O . ASP A 1 167 ? 14.578 -8.438 -1.964 1.00 94.62 167 ASP A O 1
ATOM 1252 N N . PHE A 1 168 ? 16.120 -8.712 -3.572 1.00 95.06 168 PHE A N 1
ATOM 1253 C CA . PHE A 1 168 ? 15.155 -9.027 -4.629 1.00 95.06 168 PHE A CA 1
ATOM 1254 C C . PHE A 1 168 ? 14.425 -10.354 -4.405 1.00 95.06 168 PHE A C 1
ATOM 1256 O O . PHE A 1 168 ? 13.225 -10.438 -4.681 1.00 95.06 168 PHE A O 1
ATOM 1263 N N . GLU A 1 169 ? 15.110 -11.365 -3.871 1.00 96.06 169 GLU A N 1
ATOM 1264 C CA . GLU A 1 169 ? 14.499 -12.649 -3.507 1.00 96.06 169 GLU A CA 1
ATOM 1265 C C . GLU A 1 169 ? 13.427 -12.497 -2.423 1.00 96.06 169 GLU A C 1
ATOM 1267 O O . GLU A 1 169 ? 12.378 -13.137 -2.482 1.00 96.06 169 GLU A O 1
ATOM 1272 N N . ARG A 1 170 ? 13.670 -11.616 -1.446 1.00 96.25 170 ARG A N 1
ATOM 1273 C CA . ARG A 1 170 ? 12.737 -11.319 -0.347 1.00 96.25 170 ARG A CA 1
ATOM 1274 C C . ARG A 1 170 ? 11.776 -10.175 -0.669 1.00 96.25 170 ARG A C 1
ATOM 1276 O O . ARG A 1 170 ? 10.989 -9.778 0.189 1.00 96.25 170 ARG A O 1
ATOM 1283 N N . ALA A 1 171 ? 11.847 -9.617 -1.874 1.00 96.25 171 ALA A N 1
ATOM 1284 C CA . ALA A 1 171 ? 11.028 -8.486 -2.261 1.00 96.25 171 ALA A CA 1
ATOM 1285 C C . ALA A 1 171 ? 9.566 -8.891 -2.426 1.00 96.25 171 ALA A C 1
ATOM 1287 O O . ALA A 1 171 ? 9.232 -9.955 -2.952 1.00 96.25 171 ALA A O 1
ATOM 1288 N N . PHE A 1 172 ? 8.677 -7.964 -2.093 1.00 97.31 172 PHE A N 1
ATOM 1289 C CA . PHE A 1 172 ? 7.300 -8.053 -2.538 1.00 97.31 172 PHE A CA 1
ATOM 1290 C C . PHE A 1 172 ? 7.168 -7.594 -3.994 1.00 97.31 172 PHE A C 1
ATOM 1292 O O . PHE A 1 172 ? 7.576 -6.485 -4.344 1.00 97.31 172 PHE A O 1
ATOM 1299 N N . TRP A 1 173 ? 6.548 -8.428 -4.831 1.00 96.94 173 TRP A N 1
ATOM 1300 C CA . TRP A 1 173 ? 6.366 -8.172 -6.259 1.00 96.94 173 TRP A CA 1
ATOM 1301 C C . TRP A 1 173 ? 4.902 -7.913 -6.604 1.00 96.94 173 TRP A C 1
ATOM 1303 O O . TRP A 1 173 ? 3.996 -8.626 -6.169 1.00 96.94 173 TRP A O 1
ATOM 1313 N N . VAL A 1 174 ? 4.672 -6.909 -7.447 1.00 96.56 174 VAL A N 1
ATOM 1314 C CA . VAL A 1 174 ? 3.349 -6.581 -7.989 1.00 96.56 174 VAL A CA 1
ATOM 1315 C C . VAL A 1 174 ? 3.379 -6.592 -9.504 1.00 96.56 174 VAL A C 1
ATOM 1317 O O . VAL A 1 174 ? 4.439 -6.487 -10.122 1.00 96.56 174 VAL A O 1
ATOM 1320 N N . SER A 1 175 ? 2.199 -6.685 -10.116 1.00 94.38 175 SER A N 1
ATOM 1321 C CA . SER A 1 175 ? 2.080 -6.643 -11.569 1.00 94.38 175 SER A CA 1
ATOM 1322 C C . SER A 1 175 ? 0.940 -5.760 -12.063 1.00 94.38 175 SER A C 1
ATOM 1324 O O . SER A 1 175 ? -0.037 -5.467 -11.366 1.00 94.38 175 SER A O 1
ATOM 1326 N N . THR A 1 176 ? 1.058 -5.325 -13.314 1.00 92.81 176 THR A N 1
ATOM 1327 C CA . THR A 1 176 ? -0.031 -4.684 -14.049 1.00 92.81 176 THR A CA 1
ATOM 1328 C C . THR A 1 176 ? 0.086 -4.972 -15.538 1.00 92.81 176 THR A C 1
ATOM 1330 O O . THR A 1 176 ? 1.184 -5.182 -16.048 1.00 92.81 176 THR A O 1
ATOM 1333 N N . LYS A 1 177 ? -1.044 -4.964 -16.251 1.00 90.81 177 LYS A N 1
ATOM 1334 C CA . LYS A 1 177 ? -1.077 -5.128 -17.707 1.00 90.81 177 LYS A CA 1
ATOM 1335 C C . LYS A 1 177 ? -1.441 -3.805 -18.370 1.00 90.81 177 LYS A C 1
ATOM 1337 O O . LYS A 1 177 ? -2.514 -3.260 -18.117 1.00 90.81 177 LYS A O 1
ATOM 1342 N N . GLN A 1 178 ? -0.563 -3.299 -19.230 1.00 86.69 178 GLN A N 1
ATOM 1343 C CA . GLN A 1 178 ? -0.770 -2.074 -20.008 1.00 86.69 178 GLN A CA 1
ATOM 1344 C C . GLN A 1 178 ? -0.390 -2.331 -21.462 1.00 86.69 178 GLN A C 1
ATOM 1346 O O . GLN A 1 178 ? 0.682 -2.862 -21.728 1.00 86.69 178 GLN A O 1
ATOM 1351 N N . ASN A 1 179 ? -1.265 -1.968 -22.405 1.00 85.81 179 ASN A N 1
ATOM 1352 C CA . ASN A 1 179 ? -1.038 -2.168 -23.845 1.00 85.81 179 ASN A CA 1
ATOM 1353 C C . ASN A 1 179 ? -0.626 -3.613 -24.198 1.00 85.81 179 ASN A C 1
ATOM 1355 O O . ASN A 1 179 ? 0.269 -3.834 -25.002 1.00 85.81 179 ASN A O 1
ATOM 1359 N N . GLY A 1 180 ? -1.227 -4.606 -23.536 1.00 86.12 180 GLY A N 1
ATOM 1360 C CA . GLY A 1 180 ? -0.887 -6.019 -23.741 1.00 86.12 180 GLY A CA 1
ATOM 1361 C C . GLY A 1 180 ? 0.341 -6.518 -22.969 1.00 86.12 180 GLY A C 1
ATOM 1362 O O . GLY A 1 180 ? 0.451 -7.724 -22.772 1.00 86.12 180 GLY A O 1
ATOM 1363 N N . ILE A 1 181 ? 1.190 -5.629 -22.450 1.00 86.75 181 ILE A N 1
ATOM 1364 C CA . ILE A 1 181 ? 2.434 -5.972 -21.752 1.00 86.75 181 ILE A CA 1
ATOM 1365 C C . ILE A 1 181 ? 2.177 -6.099 -20.253 1.00 86.75 181 ILE A C 1
ATOM 1367 O O . ILE A 1 181 ? 1.623 -5.190 -19.629 1.00 86.75 181 ILE A O 1
ATOM 1371 N N . VAL A 1 182 ? 2.602 -7.220 -19.671 1.00 92.50 182 VAL A N 1
ATOM 1372 C CA . VAL A 1 182 ? 2.641 -7.406 -18.218 1.00 92.50 182 VAL A CA 1
ATOM 1373 C C . VAL A 1 182 ? 3.945 -6.815 -17.697 1.00 92.50 182 VAL A C 1
ATOM 1375 O O . VAL A 1 182 ? 5.026 -7.225 -18.106 1.00 92.50 182 VAL A O 1
ATOM 1378 N N . GLN A 1 183 ? 3.836 -5.830 -16.813 1.00 92.56 183 GLN A N 1
ATOM 1379 C CA . GLN A 1 183 ? 4.969 -5.214 -16.134 1.00 92.56 183 GLN A CA 1
ATOM 1380 C C . GLN A 1 183 ? 4.949 -5.670 -14.680 1.00 92.56 183 GLN A C 1
ATOM 1382 O O . GLN A 1 183 ? 3.920 -5.538 -14.013 1.00 92.56 183 GLN A O 1
ATOM 1387 N N . VAL A 1 184 ? 6.072 -6.211 -14.219 1.00 95.31 184 VAL A N 1
ATOM 1388 C CA . VAL A 1 184 ? 6.267 -6.721 -12.861 1.00 95.31 184 VAL A CA 1
ATOM 1389 C C . VAL A 1 184 ? 7.373 -5.900 -12.213 1.00 95.31 184 VAL A C 1
ATOM 1391 O O . VAL A 1 184 ? 8.375 -5.611 -12.865 1.00 95.31 184 VAL A O 1
ATOM 1394 N N . TRP A 1 185 ? 7.175 -5.466 -10.972 1.00 95.25 185 TRP A N 1
ATOM 1395 C CA . TRP A 1 185 ? 8.167 -4.667 -10.255 1.00 95.25 185 TRP A CA 1
ATOM 1396 C C . TRP A 1 185 ? 8.043 -4.861 -8.745 1.00 95.25 185 TRP A C 1
ATOM 1398 O O . TRP A 1 185 ? 6.975 -5.217 -8.241 1.00 95.25 185 TRP A O 1
ATOM 1408 N N . ALA A 1 186 ? 9.139 -4.608 -8.035 1.00 95.19 186 ALA A N 1
ATOM 1409 C CA . ALA A 1 186 ? 9.187 -4.580 -6.581 1.00 95.19 186 ALA A CA 1
ATOM 1410 C C . ALA A 1 186 ? 8.995 -3.130 -6.101 1.00 95.19 186 ALA A C 1
ATOM 1412 O O . ALA A 1 186 ? 9.888 -2.310 -6.348 1.00 95.19 186 ALA A O 1
ATOM 1413 N N . PRO A 1 187 ? 7.873 -2.767 -5.440 1.00 92.56 187 PRO A N 1
ATOM 1414 C CA . PRO A 1 187 ? 7.559 -1.373 -5.114 1.00 92.56 187 PRO A CA 1
ATOM 1415 C C . PRO A 1 187 ? 8.602 -0.656 -4.250 1.00 92.56 187 PRO A C 1
ATOM 1417 O O . PRO A 1 187 ? 8.755 0.554 -4.394 1.00 92.56 187 PRO A O 1
ATOM 1420 N N . ARG A 1 188 ? 9.317 -1.380 -3.375 1.00 90.81 188 ARG A N 1
ATOM 1421 C CA . ARG A 1 188 ? 10.376 -0.802 -2.528 1.00 90.81 188 ARG A CA 1
ATOM 1422 C C . ARG A 1 188 ? 11.655 -0.469 -3.294 1.00 90.81 188 ARG A C 1
ATOM 1424 O O . ARG A 1 188 ? 12.359 0.457 -2.916 1.00 90.81 188 ARG A O 1
ATOM 1431 N N . TYR A 1 189 ? 11.969 -1.227 -4.341 1.00 89.12 189 TYR A N 1
ATOM 1432 C CA . TYR A 1 189 ? 13.305 -1.213 -4.949 1.00 89.12 189 TYR A CA 1
ATOM 1433 C C . TYR A 1 189 ? 13.320 -0.640 -6.359 1.00 89.12 189 TYR A C 1
ATOM 1435 O O . TYR A 1 189 ? 14.350 -0.174 -6.835 1.00 89.12 189 TYR A O 1
ATOM 1443 N N . THR A 1 190 ? 12.182 -0.675 -7.050 1.00 88.50 190 THR A N 1
ATOM 1444 C CA . THR A 1 190 ? 12.100 -0.340 -8.473 1.00 88.50 190 THR A CA 1
ATOM 1445 C C . THR A 1 190 ? 10.898 0.550 -8.755 1.00 88.50 190 THR A C 1
ATOM 1447 O O . THR A 1 190 ? 9.824 0.397 -8.172 1.00 88.50 190 THR A O 1
ATOM 1450 N N . MET A 1 191 ? 11.074 1.507 -9.666 1.00 83.31 191 MET A N 1
ATOM 1451 C CA . MET A 1 191 ? 10.018 2.443 -10.033 1.00 83.31 191 MET A CA 1
ATOM 1452 C C . MET A 1 191 ? 9.082 1.891 -11.106 1.00 83.31 191 MET A C 1
ATOM 1454 O O . MET A 1 191 ? 9.506 1.299 -12.097 1.00 83.31 191 MET A O 1
ATOM 1458 N N . PHE A 1 192 ? 7.808 2.263 -10.991 1.00 85.38 192 PHE A N 1
ATOM 1459 C CA . PHE A 1 192 ? 6.819 2.105 -12.048 1.00 85.38 192 PHE A CA 1
ATOM 1460 C C . PHE A 1 192 ? 6.089 3.428 -12.315 1.00 85.38 192 PHE A C 1
ATOM 1462 O O . PHE A 1 192 ? 5.353 3.932 -11.467 1.00 85.38 192 PHE A O 1
ATOM 1469 N N . SER A 1 193 ? 6.247 3.986 -13.522 1.00 77.81 193 SER A N 1
ATOM 1470 C CA . SER A 1 193 ? 5.491 5.172 -13.950 1.00 77.81 193 SER A CA 1
ATOM 1471 C C . SER A 1 193 ? 4.272 4.789 -14.786 1.00 77.81 193 SER A C 1
ATOM 1473 O O . SER A 1 193 ? 4.381 4.325 -15.929 1.00 77.81 193 SER A O 1
ATOM 1475 N N . ARG A 1 194 ? 3.088 5.065 -14.229 1.00 76.88 194 ARG A N 1
ATOM 1476 C CA . ARG A 1 194 ? 1.809 5.014 -14.949 1.00 76.88 194 ARG A CA 1
ATOM 1477 C C . ARG A 1 194 ? 1.575 6.250 -15.830 1.00 76.88 194 ARG A C 1
ATOM 1479 O O . ARG A 1 194 ? 0.838 6.157 -16.804 1.00 76.88 194 ARG A O 1
ATOM 1486 N N . GLY A 1 195 ? 2.176 7.400 -15.518 1.00 77.12 195 GLY A N 1
ATOM 1487 C CA . GLY A 1 195 ? 1.942 8.653 -16.256 1.00 77.12 195 GLY A CA 1
ATOM 1488 C C . GLY A 1 195 ? 2.333 8.574 -17.736 1.00 77.12 195 GLY A C 1
ATOM 1489 O O . GLY A 1 195 ? 1.734 9.235 -18.578 1.00 77.12 195 GLY A O 1
ATOM 1490 N N . ASN A 1 196 ? 3.262 7.676 -18.068 1.00 77.69 196 ASN A N 1
ATOM 1491 C CA . ASN A 1 196 ? 3.845 7.572 -19.404 1.00 77.69 196 ASN A CA 1
ATOM 1492 C C . ASN A 1 196 ? 3.090 6.586 -20.318 1.00 77.69 196 ASN A C 1
ATOM 1494 O O . ASN A 1 196 ? 3.621 6.177 -21.343 1.00 77.69 196 ASN A O 1
ATOM 1498 N N . VAL A 1 197 ? 1.865 6.169 -19.970 1.00 80.44 197 VAL A N 1
ATOM 1499 C CA . VAL A 1 197 ? 1.110 5.142 -20.723 1.00 80.44 197 VAL A CA 1
ATOM 1500 C C . VAL A 1 197 ? 0.871 5.525 -22.186 1.00 80.44 197 VAL A C 1
ATOM 1502 O O . VAL A 1 197 ? 1.014 4.672 -23.060 1.00 80.44 197 VAL A O 1
ATOM 1505 N N . LYS A 1 198 ? 0.534 6.792 -22.466 1.00 82.81 198 LYS A N 1
ATOM 1506 C CA . LYS A 1 198 ? 0.315 7.262 -23.846 1.00 82.81 198 LYS A CA 1
ATOM 1507 C C . LYS A 1 198 ? 1.600 7.218 -24.668 1.00 82.81 198 LYS A C 1
ATOM 1509 O O . LYS A 1 198 ? 1.577 6.742 -25.796 1.00 82.81 198 LYS A O 1
ATOM 1514 N N . GLU A 1 199 ? 2.713 7.652 -24.084 1.00 83.69 199 GLU A N 1
ATOM 1515 C CA . GLU A 1 199 ? 4.010 7.622 -24.762 1.00 83.69 199 GLU A CA 1
ATOM 1516 C C . GLU A 1 199 ? 4.485 6.184 -24.999 1.00 83.69 199 GLU A C 1
ATOM 1518 O O . GLU A 1 199 ? 4.894 5.844 -26.106 1.00 83.69 199 GLU A O 1
ATOM 1523 N N . LYS A 1 200 ? 4.311 5.298 -24.007 1.00 83.31 200 LYS A N 1
ATOM 1524 C CA . LYS A 1 200 ? 4.546 3.855 -24.170 1.00 83.31 200 LYS A CA 1
ATOM 1525 C C . LYS A 1 200 ? 3.725 3.283 -25.335 1.00 83.31 200 LYS A C 1
ATOM 1527 O O . LYS A 1 200 ? 4.258 2.525 -26.133 1.00 83.31 200 LYS A O 1
ATOM 1532 N N . ALA A 1 201 ? 2.445 3.650 -25.456 1.00 83.69 201 ALA A N 1
ATOM 1533 C CA . ALA A 1 201 ? 1.595 3.201 -26.562 1.00 83.69 201 ALA A CA 1
ATOM 1534 C C . ALA A 1 201 ? 2.074 3.732 -27.925 1.00 83.69 201 ALA A C 1
ATOM 1536 O O . ALA A 1 201 ? 2.113 2.976 -28.893 1.00 83.69 201 ALA A O 1
ATOM 1537 N N . ARG A 1 202 ? 2.473 5.010 -27.996 1.00 85.69 202 ARG A N 1
ATOM 1538 C CA . ARG A 1 202 ? 2.987 5.642 -29.220 1.00 85.69 202 ARG A CA 1
ATOM 1539 C C . ARG A 1 202 ? 4.228 4.921 -29.750 1.00 85.69 202 ARG A C 1
ATOM 1541 O O . ARG A 1 202 ? 4.303 4.651 -30.944 1.00 85.69 202 ARG A O 1
ATOM 1548 N N . LEU A 1 203 ? 5.171 4.582 -28.868 1.00 84.81 203 LEU A N 1
ATOM 1549 C CA . LEU A 1 203 ? 6.385 3.843 -29.232 1.00 84.81 203 LEU A CA 1
ATOM 1550 C C . LEU A 1 203 ? 6.077 2.422 -29.719 1.00 84.81 203 LEU A C 1
ATOM 1552 O O . LEU A 1 203 ? 6.654 1.983 -30.707 1.00 84.81 203 LEU A O 1
ATOM 1556 N N . LEU A 1 204 ? 5.136 1.722 -29.080 1.00 83.06 204 LEU A N 1
ATOM 1557 C CA . LEU A 1 204 ? 4.714 0.392 -29.536 1.00 83.06 204 LEU A CA 1
ATOM 1558 C C . LEU A 1 204 ? 4.072 0.445 -30.930 1.00 83.06 204 LEU A C 1
ATOM 1560 O O . LEU A 1 204 ? 4.382 -0.384 -31.781 1.00 83.06 204 LEU A O 1
ATOM 1564 N N . GLY A 1 205 ? 3.222 1.443 -31.185 1.00 79.69 205 GLY A N 1
ATOM 1565 C CA . GLY A 1 205 ? 2.596 1.643 -32.494 1.00 79.69 205 GLY A CA 1
ATOM 1566 C C . GLY A 1 205 ? 3.578 2.056 -33.595 1.00 79.69 205 GLY A C 1
ATOM 1567 O O . GLY A 1 205 ? 3.361 1.723 -34.754 1.00 79.69 205 GLY A O 1
ATOM 1568 N N . PHE A 1 206 ? 4.681 2.729 -33.249 1.00 78.25 206 PHE A N 1
ATOM 1569 C CA . PHE A 1 206 ? 5.695 3.167 -34.215 1.00 78.25 206 PHE A CA 1
ATOM 1570 C C . PHE A 1 206 ? 6.360 1.997 -34.957 1.00 78.25 206 PHE A C 1
ATOM 1572 O O . PHE A 1 206 ? 6.652 2.105 -36.145 1.00 78.25 206 PHE A O 1
ATOM 1579 N N . HIS A 1 207 ? 6.572 0.868 -34.278 1.00 67.19 207 HIS A N 1
ATOM 1580 C CA . HIS A 1 207 ? 7.186 -0.313 -34.889 1.00 67.19 207 HIS A CA 1
ATOM 1581 C C . HIS A 1 207 ? 6.197 -1.181 -35.677 1.00 67.19 207 HIS A C 1
ATOM 1583 O O . HIS A 1 207 ? 6.624 -1.925 -36.555 1.00 67.19 207 HIS A O 1
ATOM 1589 N N . ALA A 1 208 ? 4.891 -1.058 -35.423 1.00 63.28 208 ALA A N 1
ATOM 1590 C CA . ALA A 1 208 ? 3.872 -1.831 -36.133 1.00 63.28 208 ALA A CA 1
ATOM 1591 C C . ALA A 1 208 ? 3.796 -1.480 -37.632 1.00 63.28 208 ALA A C 1
ATOM 1593 O O . ALA A 1 208 ? 3.477 -2.343 -38.437 1.00 63.28 208 ALA A O 1
ATOM 1594 N N . GLY A 1 209 ? 4.149 -0.247 -38.016 1.00 57.66 209 GLY A N 1
ATOM 1595 C CA . GLY A 1 209 ? 4.166 0.197 -39.417 1.00 57.66 209 GLY A CA 1
ATOM 1596 C C . GLY A 1 209 ? 5.461 -0.091 -40.188 1.00 57.66 209 GLY A C 1
ATOM 1597 O O . GLY A 1 209 ? 5.571 0.333 -41.329 1.00 57.66 209 GLY A O 1
ATOM 1598 N N . ARG A 1 210 ? 6.461 -0.750 -39.583 1.00 55.91 210 ARG A N 1
ATOM 1599 C CA . ARG A 1 210 ? 7.757 -1.064 -40.230 1.00 55.91 210 ARG A CA 1
ATOM 1600 C C . ARG A 1 210 ? 7.990 -2.558 -40.476 1.00 55.91 210 ARG A C 1
ATOM 1602 O O . ARG A 1 210 ? 9.033 -2.921 -41.006 1.00 55.91 210 ARG A O 1
ATOM 1609 N N . GLY A 1 211 ? 7.058 -3.418 -40.065 1.00 51.03 211 GLY A N 1
ATOM 1610 C CA . GLY A 1 211 ? 7.184 -4.874 -40.188 1.00 51.03 211 GLY A CA 1
ATOM 1611 C C . GLY A 1 211 ? 6.669 -5.469 -41.503 1.00 51.03 211 GLY A C 1
ATOM 1612 O O . GLY A 1 211 ? 6.876 -6.656 -41.717 1.00 51.03 211 GLY A O 1
ATOM 1613 N N . GLU A 1 212 ? 6.013 -4.683 -42.364 1.00 50.78 212 GLU A N 1
ATOM 1614 C CA . GLU A 1 212 ? 5.393 -5.184 -43.606 1.00 50.78 212 GLU A CA 1
ATOM 1615 C C . GLU A 1 212 ? 6.194 -4.882 -44.890 1.00 50.78 212 GLU A C 1
ATOM 1617 O O . GLU A 1 212 ? 5.842 -5.394 -45.943 1.00 50.78 212 GLU A O 1
ATOM 1622 N N . GLU A 1 213 ? 7.303 -4.133 -44.833 1.00 49.69 213 GLU A N 1
ATOM 1623 C CA . GLU A 1 213 ? 8.076 -3.746 -46.036 1.00 49.69 213 GLU A CA 1
ATOM 1624 C C . GLU A 1 213 ? 9.318 -4.610 -46.334 1.00 49.69 213 GLU A C 1
ATOM 1626 O O . GLU A 1 213 ? 10.113 -4.266 -47.203 1.00 49.69 213 GLU A O 1
ATOM 1631 N N . VAL A 1 214 ? 9.512 -5.754 -45.667 1.00 48.84 214 VAL A N 1
ATOM 1632 C CA . VAL A 1 214 ? 10.631 -6.662 -45.996 1.00 48.84 214 VAL A CA 1
ATOM 1633 C C . VAL A 1 214 ? 10.128 -8.073 -46.268 1.00 48.84 214 VAL A C 1
ATOM 1635 O O . VAL A 1 214 ? 10.446 -9.002 -45.532 1.00 48.84 214 VAL A O 1
ATOM 1638 N N . MET A 1 215 ? 9.331 -8.236 -47.329 1.00 44.59 215 MET A N 1
ATOM 1639 C CA . MET A 1 215 ? 9.269 -9.501 -48.070 1.00 44.59 215 MET A CA 1
ATOM 1640 C C . MET A 1 215 ? 8.674 -9.325 -49.480 1.00 44.59 215 MET A C 1
ATOM 1642 O O . MET A 1 215 ? 7.689 -9.967 -49.818 1.00 44.59 215 MET A O 1
ATOM 1646 N N . GLU A 1 216 ? 9.262 -8.471 -50.325 1.00 46.69 216 GLU A N 1
ATOM 1647 C CA . GLU A 1 216 ? 8.991 -8.520 -51.773 1.00 46.69 216 GLU A CA 1
ATOM 1648 C C . GLU A 1 216 ? 10.190 -8.011 -52.600 1.00 46.69 216 GLU A C 1
ATOM 1650 O O . GLU A 1 216 ? 10.244 -6.865 -53.012 1.00 46.69 216 GLU A O 1
ATOM 1655 N N . GLU A 1 217 ? 11.190 -8.872 -52.799 1.00 40.28 217 GLU A N 1
ATOM 1656 C CA . GLU A 1 217 ? 12.170 -8.866 -53.907 1.00 40.28 217 GLU A CA 1
ATOM 1657 C C . GLU A 1 217 ? 12.968 -10.178 -53.766 1.00 40.28 217 GLU A C 1
ATOM 1659 O O . GLU A 1 217 ? 13.479 -10.460 -52.689 1.00 40.28 217 GLU A O 1
ATOM 1664 N N . THR A 1 218 ? 13.148 -11.080 -54.726 1.00 39.50 218 THR A N 1
ATOM 1665 C CA . THR A 1 218 ? 12.765 -11.212 -56.134 1.00 39.50 218 THR A CA 1
ATOM 1666 C C . THR A 1 218 ? 12.887 -12.709 -56.451 1.00 39.50 218 THR A C 1
ATOM 1668 O O . THR A 1 218 ? 13.891 -13.345 -56.134 1.00 39.50 218 THR A O 1
ATOM 1671 N N . GLY A 1 219 ? 11.853 -13.290 -57.054 1.00 40.75 219 GLY A N 1
ATOM 1672 C CA . GLY A 1 219 ? 11.938 -14.568 -57.758 1.00 40.75 219 GLY A CA 1
ATOM 1673 C C . GLY A 1 219 ? 11.811 -14.318 -59.261 1.00 40.75 219 GLY A C 1
ATOM 1674 O O . GLY A 1 219 ? 10.982 -13.498 -59.651 1.00 40.75 219 GLY A O 1
ATOM 1675 N N . ALA A 1 220 ? 12.585 -15.076 -60.052 1.00 37.72 220 ALA A N 1
ATOM 1676 C CA . ALA A 1 220 ? 12.788 -15.036 -61.517 1.00 37.72 220 ALA A CA 1
ATOM 1677 C C . ALA A 1 220 ? 13.884 -14.037 -61.946 1.00 37.72 220 ALA A C 1
ATOM 1679 O O . ALA A 1 220 ? 13.842 -12.879 -61.549 1.00 37.72 220 ALA A O 1
ATOM 1680 N N . VAL A 1 221 ? 14.938 -14.390 -62.690 1.00 38.97 221 VAL A N 1
ATOM 1681 C CA . VAL A 1 221 ? 15.210 -15.345 -63.800 1.00 38.97 221 VAL A CA 1
ATOM 1682 C C . VAL A 1 221 ? 16.736 -15.649 -63.775 1.00 38.97 221 VAL A C 1
ATOM 1684 O O . VAL A 1 221 ? 17.471 -14.843 -63.210 1.00 38.97 221 VAL A O 1
ATOM 1687 N N . ASP A 1 222 ? 17.331 -16.754 -64.239 1.00 36.75 222 ASP A N 1
ATOM 1688 C CA . ASP A 1 222 ? 17.130 -17.677 -65.377 1.00 36.75 222 ASP A CA 1
ATOM 1689 C C . ASP A 1 222 ? 17.331 -19.153 -64.963 1.00 36.75 222 ASP A C 1
ATOM 1691 O O . ASP A 1 222 ? 18.167 -19.411 -64.063 1.00 36.75 222 ASP A O 1
#

Organism: NCBI:txid602035

Radius of gyration: 27.8 Å; chains: 1; bounding box: 99×43×91 Å

Foldseek 3Di:
DDDDDDDDDDDDDDDDDDDDPDDDQLLLVLLVVLVVPDDPVLVVQQPDDNVRCSVQAFRDWDDFPLEIETEASGQPDSNPSVQDPPHDVVSLQSSVQSSQVSVCVVVVPDGHFWYKYQNAQDQFDDDPDDDDDDGHGPPVSQRPRIGTSGDDQFDQDDPPDQDDPVRVVRGDKTWDAAPNDIDIDRNNHDDDDPPCRVVVVVVVVVVVVVPPPPDDDDDDDD

InterPro domains:
  IPR029063 S-adenosyl-L-methionine-dependent methyltransferase superfamily [G3DSA:3.40.50.150] (172-217)
  IPR029063 S-adenosyl-L-methionine-dependent methyltransferase superfamily [SSF53335] (51-214)